Protein AF-A0A8H6XBW1-F1 (afdb_monomer_lite)

pLDDT: mean 84.67, std 16.92, range [43.34, 98.56]

Organism: NCBI:txid2733690

Foldseek 3Di:
DPPPPVVVVVVVVVVVVVVVVVVVVVVVVVPDPPPPPPPPPPPDPDDPPDDDDDDDDPDDPDPPDPPVPPDPPPPPPPDPPPPCLQALVSQLVQCCQLCVVSVVPPVDDPPLLVVVVCCCVVPVPCVLVCLVVQQLVSLVVNCSNCSRHPFDDLSRQCSSLVQLARQQERAHGDQATERDLSSLDRPPPPDPVVDDPPPPPPDPRDHHAGYADANYEDDQVSLQSHALNHQGAADHQYDDYQQQCNCVRHLNHQEYAHEHHPQQADPVSVCVRLVNHQLVSNQNHQEYHHHNGDDDPCSQVRNCPPPPHGRHYHD

Sequence (315 aa):
MAYDRTRASHIHAKIHTLRGEYFRHIQNQNSLPRNFKPITHNAPTLPADLLTDSAYSKEKPRPPRDTREALFVPKRVEKPQHDLTTNSTWRAEALSLAIPTAAEHYTVPPLTLLCLQTLITTFDADFAEIVPFIPPHLRQALLRWAAVHRPLTNHQLRVLCSNGHAAGELIVVGPNAIVREEYFRDSDAEESQSAEWESDDWLPPPPMHTLVLMSAHLALSAISTLPATLTNLALVNINPVSLHRLPMTCPLVECLDLSYNAWLVGEKEAQERLGKPQWSRWHQLRTLGLRGCYIPADLILEVNKGRWDDVRVVK

Secondary structure (DSSP, 8-state):
--SSHHHHHHHHHHHHHHHHHHHHHHHHHH-----------------S-S---------PPPPPP-GGGS-------------GGG-HHHHHHHHTTT-GGGSS--SS--HHHHHHHHHHHH-TTTHHHHGGGS-HHHHHHHHHHHHHHSPPPHHHHHHHTTTSSBTTEEEEESTT-B--GGGGS-TTSSS-TT--TT-TT-PPPPPP-EEEEESPBPPTTGGGSS-TT-SEEEEES-S---GGGHHHH-TT-SEEE-TT-GGGSSHHHHHHHHSSS-GGG-TT--EEE-TTS---TTHHHHHHTT-SSPPEEE-

Structure (mmCIF, N/CA/C/O backbone):
data_AF-A0A8H6XBW1-F1
#
_entry.id   AF-A0A8H6XBW1-F1
#
loop_
_atom_site.group_PDB
_atom_site.id
_atom_site.type_symbol
_atom_site.label_atom_id
_atom_site.label_alt_id
_atom_site.label_comp_id
_atom_site.label_asym_id
_atom_site.label_entity_id
_atom_site.label_seq_id
_atom_site.pdbx_PDB_ins_code
_atom_site.Cartn_x
_atom_site.Cartn_y
_atom_site.Cartn_z
_atom_site.occupancy
_atom_site.B_iso_or_equiv
_atom_site.auth_seq_id
_atom_site.auth_comp_id
_atom_site.auth_asym_id
_atom_site.auth_atom_id
_atom_site.pdbx_PDB_model_num
ATOM 1 N N . MET A 1 1 ? 28.812 63.017 -27.369 1.00 52.19 1 MET A N 1
ATOM 2 C CA . MET A 1 1 ? 28.423 61.592 -27.252 1.00 52.19 1 MET A CA 1
ATOM 3 C C . MET A 1 1 ? 28.415 61.176 -25.778 1.00 52.19 1 MET A C 1
ATOM 5 O O . MET A 1 1 ? 29.407 60.656 -25.296 1.00 52.19 1 MET A O 1
ATOM 9 N N . ALA A 1 2 ? 27.340 61.463 -25.033 1.00 55.25 2 ALA A N 1
ATOM 10 C CA . ALA A 1 2 ? 27.252 61.184 -23.585 1.00 55.25 2 ALA A CA 1
ATOM 11 C C . ALA A 1 2 ? 25.916 60.530 -23.164 1.00 55.25 2 ALA A C 1
ATOM 13 O O . ALA A 1 2 ? 25.583 60.510 -21.985 1.00 55.25 2 ALA A O 1
ATOM 14 N N . TYR A 1 3 ? 25.149 59.993 -24.120 1.00 53.19 3 TYR A N 1
ATOM 15 C CA . TYR A 1 3 ? 23.761 59.564 -23.901 1.00 53.19 3 TYR A CA 1
ATOM 16 C C . TYR A 1 3 ? 23.555 58.057 -23.662 1.00 53.19 3 TYR A C 1
ATOM 18 O O . TYR A 1 3 ? 22.418 57.641 -23.472 1.00 53.19 3 TYR A O 1
ATOM 26 N N . ASP A 1 4 ? 24.614 57.238 -23.623 1.00 57.75 4 ASP A N 1
ATOM 27 C CA . ASP A 1 4 ? 24.451 55.770 -23.664 1.00 57.75 4 ASP A CA 1
ATOM 28 C C . ASP A 1 4 ? 24.784 55.023 -22.356 1.00 57.75 4 ASP A C 1
ATOM 30 O O . ASP A 1 4 ? 24.453 53.851 -22.186 1.00 57.75 4 ASP A O 1
ATOM 34 N N . ARG A 1 5 ? 25.392 55.689 -21.363 1.00 61.78 5 ARG A N 1
ATOM 35 C CA . ARG A 1 5 ? 25.750 55.028 -20.087 1.00 61.78 5 ARG A CA 1
ATOM 36 C C . ARG A 1 5 ? 24.561 54.814 -19.148 1.00 61.78 5 ARG A C 1
ATOM 38 O O . ARG A 1 5 ? 24.539 53.832 -18.411 1.00 61.78 5 ARG A O 1
ATOM 45 N N . THR A 1 6 ? 23.569 55.700 -19.178 1.00 73.12 6 THR A N 1
ATOM 46 C CA . THR A 1 6 ? 22.382 55.619 -18.306 1.00 73.12 6 THR A CA 1
ATOM 47 C C . THR A 1 6 ? 21.430 54.501 -18.722 1.00 73.12 6 THR A C 1
ATOM 49 O O . THR A 1 6 ? 20.751 53.913 -17.883 1.00 73.12 6 THR A O 1
ATOM 52 N N . ARG A 1 7 ? 21.408 54.155 -20.012 1.00 75.06 7 ARG A N 1
ATOM 53 C CA . ARG A 1 7 ? 20.567 53.075 -20.532 1.00 75.06 7 ARG A CA 1
ATOM 54 C C . ARG A 1 7 ? 21.146 51.702 -20.193 1.00 75.06 7 ARG A C 1
ATOM 56 O O . ARG A 1 7 ? 20.405 50.815 -19.774 1.00 75.06 7 ARG A O 1
ATOM 63 N N . ALA A 1 8 ? 22.469 51.560 -20.276 1.00 76.44 8 ALA A N 1
ATOM 64 C CA . ALA A 1 8 ? 23.166 50.335 -19.899 1.00 76.44 8 ALA A CA 1
ATOM 65 C C . ALA A 1 8 ? 23.009 50.004 -18.402 1.00 76.44 8 ALA A C 1
ATOM 67 O O . ALA A 1 8 ? 22.716 48.857 -18.060 1.00 76.44 8 ALA A O 1
ATOM 68 N N . SER A 1 9 ? 23.122 50.995 -17.506 1.00 79.56 9 SER A N 1
ATOM 69 C CA . SER A 1 9 ? 22.949 50.766 -16.062 1.00 79.56 9 SER A CA 1
ATOM 70 C C . SER A 1 9 ? 21.514 50.374 -15.694 1.00 79.56 9 SER A C 1
ATOM 72 O O . SER A 1 9 ? 21.315 49.497 -14.852 1.00 79.56 9 SER A O 1
ATOM 74 N N . HIS A 1 10 ? 20.514 50.950 -16.367 1.00 85.19 10 HIS A N 1
ATOM 75 C CA . HIS A 1 10 ? 19.109 50.606 -16.152 1.00 85.19 10 HIS A CA 1
ATOM 76 C C . HIS A 1 10 ? 18.784 49.169 -16.590 1.00 85.19 10 HIS A C 1
ATOM 78 O O . HIS A 1 10 ? 18.082 48.447 -15.881 1.00 85.19 10 HIS A O 1
ATOM 84 N N . ILE A 1 11 ? 19.340 48.719 -17.720 1.00 87.44 11 ILE A N 1
ATOM 85 C CA . ILE A 1 11 ? 19.187 47.333 -18.189 1.00 87.44 11 ILE A CA 1
ATOM 86 C C . ILE A 1 11 ? 19.851 46.361 -17.207 1.00 87.44 11 ILE A C 1
ATOM 88 O O . ILE A 1 11 ? 19.244 45.357 -16.837 1.00 87.44 11 ILE A O 1
ATOM 92 N N . HIS A 1 12 ? 21.053 46.681 -16.722 1.00 83.75 12 HIS A N 1
ATOM 93 C CA . HIS A 1 12 ? 21.759 45.841 -15.751 1.00 83.75 12 HIS A CA 1
ATOM 94 C C . HIS A 1 12 ? 20.997 45.712 -14.427 1.00 83.75 12 HIS A C 1
ATOM 96 O O . HIS A 1 12 ? 20.879 44.611 -13.886 1.00 83.75 12 HIS A O 1
ATOM 102 N N . ALA A 1 13 ? 20.424 46.815 -13.937 1.00 86.81 13 ALA A N 1
ATOM 103 C CA . ALA A 1 13 ? 19.570 46.807 -12.755 1.00 86.81 13 ALA A CA 1
ATOM 104 C C . ALA A 1 13 ? 18.330 45.926 -12.970 1.00 86.81 13 ALA A C 1
ATOM 106 O O . ALA A 1 13 ? 18.019 45.087 -12.129 1.00 86.81 13 ALA A O 1
ATOM 107 N N . LYS A 1 14 ? 17.674 46.042 -14.132 1.00 89.25 14 LYS A N 1
ATOM 108 C CA . LYS A 1 14 ? 16.483 45.250 -14.462 1.00 89.25 14 LYS A CA 1
ATOM 109 C C . LYS A 1 14 ? 16.784 43.751 -14.560 1.00 89.25 14 LYS A C 1
ATOM 111 O O . LYS A 1 14 ? 16.013 42.946 -14.049 1.00 89.25 14 LYS A O 1
ATOM 116 N N . ILE A 1 15 ? 17.927 43.372 -15.138 1.00 91.50 15 ILE A N 1
ATOM 117 C CA . ILE A 1 15 ? 18.379 41.972 -15.184 1.00 91.50 15 ILE A CA 1
ATOM 118 C C . ILE A 1 15 ? 18.673 41.448 -13.773 1.00 91.50 15 ILE A C 1
ATOM 120 O O . ILE A 1 15 ? 18.306 40.319 -13.455 1.00 91.50 15 ILE A O 1
ATOM 124 N N . HIS A 1 16 ? 19.296 42.253 -12.909 1.00 85.06 16 HIS A N 1
ATOM 125 C CA . HIS A 1 16 ? 19.539 41.864 -11.518 1.00 85.06 16 HIS A CA 1
ATOM 126 C C . HIS A 1 16 ? 18.240 41.643 -10.737 1.00 85.06 16 HIS A C 1
ATOM 128 O O . HIS A 1 16 ? 18.136 40.653 -10.012 1.00 85.06 16 HIS A O 1
ATOM 134 N N . THR A 1 17 ? 17.244 42.514 -10.918 1.00 92.06 17 THR A N 1
ATOM 135 C CA . THR A 1 17 ? 15.930 42.361 -10.281 1.00 92.06 17 THR A CA 1
ATOM 136 C C . THR A 1 17 ? 15.230 41.095 -10.765 1.00 92.06 17 THR A C 1
ATOM 138 O O . THR A 1 17 ? 14.823 40.282 -9.940 1.00 92.06 17 THR A O 1
ATOM 141 N N . LEU A 1 18 ? 15.190 40.864 -12.082 1.00 90.00 18 LEU A N 1
ATOM 142 C CA . LEU A 1 18 ? 14.553 39.677 -12.664 1.00 90.00 18 LEU A CA 1
ATOM 143 C C . LEU A 1 18 ? 15.238 38.374 -12.233 1.00 90.00 18 LEU A C 1
ATOM 145 O O . LEU A 1 18 ? 14.563 37.402 -11.905 1.00 90.00 18 LEU A O 1
ATOM 149 N N . ARG A 1 19 ? 16.575 38.353 -12.152 1.00 90.62 19 ARG A N 1
ATOM 150 C CA . ARG A 1 19 ? 17.317 37.200 -11.612 1.00 90.62 19 ARG A CA 1
ATOM 151 C C . ARG A 1 19 ? 16.993 36.954 -10.138 1.00 90.62 19 ARG A C 1
ATOM 153 O O . ARG A 1 19 ? 16.846 35.806 -9.730 1.00 90.62 19 ARG A O 1
ATOM 160 N N . GLY A 1 20 ? 16.867 38.019 -9.346 1.00 92.06 20 GLY A N 1
ATOM 161 C CA . GLY A 1 20 ? 16.505 37.928 -7.932 1.00 92.06 20 GLY A CA 1
ATOM 162 C C . GLY A 1 20 ? 15.069 37.452 -7.700 1.00 92.06 20 GLY A C 1
ATOM 163 O O . GLY A 1 20 ? 14.820 36.724 -6.741 1.00 92.06 20 GLY A O 1
ATOM 164 N N . GLU A 1 21 ? 14.129 37.839 -8.561 1.00 91.38 21 GLU A N 1
ATOM 165 C CA . GLU A 1 21 ? 12.739 37.371 -8.517 1.00 91.38 21 GLU A CA 1
ATOM 166 C C . GLU A 1 21 ? 12.620 35.914 -8.961 1.00 91.38 21 GLU A C 1
ATOM 168 O O . GLU A 1 21 ? 12.012 35.116 -8.250 1.00 91.38 21 GLU A O 1
ATOM 173 N N . TYR A 1 22 ? 13.284 35.534 -10.057 1.00 89.81 22 TYR A N 1
ATOM 174 C CA . TYR A 1 22 ? 13.332 34.149 -10.529 1.00 89.81 22 TYR A CA 1
ATOM 175 C C . TYR A 1 22 ? 13.916 33.202 -9.471 1.00 89.81 22 TYR A C 1
ATOM 177 O O . TYR A 1 22 ? 13.356 32.144 -9.192 1.00 89.81 22 TYR A O 1
ATOM 185 N N . PHE A 1 23 ? 14.993 33.615 -8.794 1.00 87.06 23 PHE A N 1
ATOM 186 C CA . PHE A 1 23 ? 15.578 32.838 -7.702 1.00 87.06 23 PHE A CA 1
ATOM 187 C C . PHE A 1 23 ? 14.608 32.650 -6.522 1.00 87.06 23 PHE A C 1
ATOM 189 O O . PHE A 1 23 ? 14.502 31.551 -5.977 1.00 87.06 23 PHE A O 1
ATOM 196 N N . ARG A 1 24 ? 13.856 33.695 -6.143 1.00 84.88 24 ARG A N 1
ATOM 197 C CA . ARG A 1 24 ? 12.823 33.595 -5.095 1.00 84.88 24 ARG A CA 1
ATOM 198 C C . ARG A 1 24 ? 11.655 32.709 -5.523 1.00 84.88 24 ARG A C 1
ATOM 200 O O . ARG A 1 24 ? 11.136 31.965 -4.697 1.00 84.88 24 ARG A O 1
ATOM 207 N N . HIS A 1 25 ? 11.269 32.761 -6.796 1.00 84.94 25 HIS A N 1
ATOM 208 C CA . HIS A 1 25 ? 10.216 31.917 -7.353 1.00 84.94 25 HIS A CA 1
ATOM 209 C C . HIS A 1 25 ? 10.594 30.434 -7.289 1.00 84.94 25 HIS A C 1
ATOM 211 O O . HIS A 1 25 ? 9.830 29.643 -6.743 1.00 84.94 25 HIS A O 1
ATOM 217 N N . ILE A 1 26 ? 11.811 30.077 -7.720 1.00 79.44 26 ILE A N 1
ATOM 218 C CA . ILE A 1 26 ? 12.342 28.709 -7.601 1.00 79.44 26 ILE A CA 1
ATOM 219 C C . ILE A 1 26 ? 12.387 28.260 -6.136 1.00 79.44 26 ILE A C 1
ATOM 221 O O . ILE A 1 26 ? 12.012 27.131 -5.823 1.00 79.44 26 ILE A O 1
ATOM 225 N N . GLN A 1 27 ? 12.821 29.127 -5.213 1.00 78.50 27 GLN A N 1
ATOM 226 C CA . GLN A 1 27 ? 12.839 28.781 -3.788 1.00 78.50 27 GLN A CA 1
ATOM 227 C C . GLN A 1 27 ? 11.435 28.530 -3.218 1.00 78.50 27 GLN A C 1
ATOM 229 O O . GLN A 1 27 ? 11.273 27.615 -2.412 1.00 78.50 27 GLN A O 1
ATOM 234 N N . ASN A 1 28 ? 10.430 29.303 -3.639 1.00 76.88 28 ASN A N 1
ATOM 235 C CA . ASN A 1 28 ? 9.045 29.126 -3.200 1.00 76.88 28 ASN A CA 1
ATOM 236 C C . ASN A 1 28 ? 8.397 27.880 -3.820 1.00 76.88 28 ASN A C 1
ATOM 238 O O . ASN A 1 28 ? 7.728 27.130 -3.112 1.00 76.88 28 ASN A O 1
ATOM 242 N N . GLN A 1 29 ? 8.633 27.621 -5.110 1.00 77.81 29 GLN A N 1
ATOM 243 C CA . GLN A 1 29 ? 8.143 26.415 -5.783 1.00 77.81 29 GLN A CA 1
ATOM 244 C C . GLN A 1 29 ? 8.748 25.146 -5.184 1.00 77.81 29 GLN A C 1
ATOM 246 O O . GLN A 1 29 ? 8.038 24.167 -4.979 1.00 77.81 29 GLN A O 1
ATOM 251 N N . ASN A 1 30 ? 10.033 25.174 -4.826 1.00 75.94 30 ASN A N 1
ATOM 252 C CA . ASN A 1 30 ? 10.698 23.973 -4.340 1.00 75.94 30 ASN A CA 1
ATOM 253 C C . ASN A 1 30 ? 10.317 23.573 -2.914 1.00 75.94 30 ASN A C 1
ATOM 255 O O . ASN A 1 30 ? 10.617 22.438 -2.573 1.00 75.94 30 ASN A O 1
ATOM 259 N N . SER A 1 31 ? 9.682 24.436 -2.100 1.00 55.41 31 SER A N 1
ATOM 260 C CA . SER A 1 31 ? 9.101 24.127 -0.770 1.00 55.41 31 SER A CA 1
ATOM 261 C C . SER A 1 31 ? 9.867 23.089 0.076 1.00 55.41 31 SER A C 1
ATOM 263 O O . SER A 1 31 ? 9.279 22.339 0.855 1.00 55.41 31 SER A O 1
ATOM 265 N N . LEU A 1 32 ? 11.196 23.031 -0.052 1.00 54.16 32 LEU A N 1
ATOM 266 C CA . LEU A 1 32 ? 12.015 22.105 0.708 1.00 54.16 32 LEU A CA 1
ATOM 267 C C . LEU A 1 32 ? 12.073 22.666 2.129 1.00 54.16 32 LEU A C 1
ATOM 269 O O . LEU A 1 32 ? 12.412 23.845 2.302 1.00 54.16 32 LEU A O 1
ATOM 273 N N . PRO A 1 33 ? 11.749 21.871 3.163 1.00 55.03 33 PRO A N 1
ATOM 274 C CA . PRO A 1 33 ? 11.898 22.318 4.536 1.00 55.03 33 PRO A CA 1
ATOM 275 C C . PRO A 1 33 ? 13.347 22.767 4.730 1.00 55.03 33 PRO A C 1
ATOM 277 O O . PRO A 1 33 ? 14.280 22.030 4.408 1.00 55.03 33 PRO A O 1
ATOM 280 N N . ARG A 1 34 ? 13.529 24.011 5.194 1.00 55.09 34 ARG A N 1
ATOM 281 C CA . ARG A 1 34 ? 14.835 24.650 5.408 1.00 55.09 34 ARG A CA 1
ATOM 282 C C . ARG A 1 34 ? 15.686 23.831 6.385 1.00 55.09 34 ARG A C 1
ATOM 284 O O . ARG A 1 34 ? 15.787 24.173 7.555 1.00 55.09 34 ARG A O 1
ATOM 291 N N . ASN A 1 35 ? 16.385 22.819 5.889 1.00 47.19 35 ASN A N 1
ATOM 292 C CA . ASN A 1 35 ? 17.567 22.253 6.530 1.00 47.19 35 ASN A CA 1
ATOM 293 C C . ASN A 1 35 ? 18.805 23.028 6.062 1.00 47.19 35 ASN A C 1
ATOM 295 O O . ASN A 1 35 ? 19.797 22.458 5.614 1.00 47.19 35 ASN A O 1
ATOM 299 N N . PHE A 1 36 ? 18.758 24.357 6.178 1.00 50.62 36 PHE A N 1
ATOM 300 C CA . PHE A 1 36 ? 19.989 25.127 6.235 1.00 50.62 36 PHE A CA 1
ATOM 301 C C . PHE A 1 36 ? 20.583 24.867 7.614 1.00 50.62 36 PHE A C 1
ATOM 303 O O . PHE A 1 36 ? 20.130 25.429 8.608 1.00 50.62 36 PHE A O 1
ATOM 310 N N . LYS A 1 37 ? 21.610 24.014 7.682 1.00 46.25 37 LYS A N 1
ATOM 311 C CA . LYS A 1 37 ? 22.592 24.158 8.756 1.00 46.25 37 LYS A CA 1
ATOM 312 C C . LYS A 1 37 ? 23.120 25.587 8.619 1.00 46.25 37 LYS A C 1
ATOM 314 O O . LYS A 1 37 ? 23.650 25.900 7.550 1.00 46.25 37 LYS A O 1
ATOM 319 N N . PRO A 1 38 ? 22.937 26.473 9.609 1.00 43.34 38 PRO A N 1
ATOM 320 C CA . PRO A 1 38 ? 23.550 27.782 9.536 1.00 43.34 38 PRO A CA 1
ATOM 321 C C . PRO A 1 38 ? 25.057 27.540 9.464 1.00 43.34 38 PRO A C 1
ATOM 323 O O . PRO A 1 38 ? 25.656 27.034 10.411 1.00 43.34 38 PRO A O 1
ATOM 326 N N . ILE A 1 39 ? 25.669 27.843 8.320 1.00 50.69 39 ILE A N 1
ATOM 327 C CA . ILE A 1 39 ? 27.114 28.021 8.260 1.00 50.69 39 ILE A CA 1
ATOM 328 C C . ILE A 1 39 ? 27.359 29.310 9.039 1.00 50.69 39 ILE A C 1
ATOM 330 O O . ILE A 1 39 ? 27.286 30.414 8.506 1.00 50.69 39 ILE A O 1
ATOM 334 N N . THR A 1 40 ? 27.552 29.169 10.346 1.00 46.53 40 THR A N 1
ATOM 335 C CA . THR A 1 40 ? 27.966 30.250 11.228 1.00 46.53 40 THR A CA 1
ATOM 336 C C . THR A 1 40 ? 29.431 30.561 10.941 1.00 46.53 40 THR A C 1
ATOM 338 O O . THR A 1 40 ? 30.314 30.185 11.705 1.00 46.53 40 THR A O 1
ATOM 341 N N . HIS A 1 41 ? 29.705 31.286 9.858 1.00 47.91 41 HIS A N 1
ATOM 342 C CA . HIS A 1 41 ? 30.879 32.156 9.804 1.00 47.91 41 HIS A CA 1
ATOM 343 C C . HIS A 1 41 ? 30.555 33.455 10.555 1.00 47.91 41 HIS A C 1
ATOM 345 O O . HIS A 1 41 ? 30.575 34.546 9.999 1.00 47.91 41 HIS A O 1
ATOM 351 N N . ASN A 1 42 ? 30.239 33.321 11.846 1.00 45.84 42 ASN A N 1
ATOM 352 C CA . ASN A 1 42 ? 30.195 34.435 12.785 1.00 45.84 42 ASN A CA 1
ATOM 353 C C . ASN A 1 42 ? 31.604 34.596 13.362 1.00 45.84 42 ASN A C 1
ATOM 355 O O . ASN A 1 42 ? 31.867 34.216 14.500 1.00 45.84 42 ASN A O 1
ATOM 359 N N . ALA A 1 43 ? 32.526 35.114 12.551 1.00 50.25 43 ALA A N 1
ATOM 360 C CA . ALA A 1 43 ? 33.712 35.757 13.094 1.00 50.25 43 ALA A CA 1
ATOM 361 C C . ALA A 1 43 ? 33.275 37.149 13.592 1.00 50.25 43 ALA A C 1
ATOM 363 O O . ALA A 1 43 ? 32.758 37.934 12.792 1.00 50.25 43 ALA A O 1
ATOM 364 N N . PRO A 1 44 ? 33.409 37.464 14.891 1.00 53.00 44 PRO A N 1
ATOM 365 C CA . PRO A 1 44 ? 33.043 38.774 15.406 1.00 53.00 44 PRO A CA 1
ATOM 366 C C . PRO A 1 44 ? 34.023 39.830 14.880 1.00 53.00 44 PRO A C 1
ATOM 368 O O . PRO A 1 44 ? 35.219 39.783 15.153 1.00 53.00 44 PRO A O 1
ATOM 371 N N . THR A 1 45 ? 33.508 40.803 14.131 1.00 55.62 45 THR A N 1
ATOM 372 C CA . THR A 1 45 ? 34.208 42.041 13.760 1.00 55.62 45 THR A CA 1
ATOM 373 C C . THR A 1 45 ? 34.124 43.019 14.934 1.00 55.62 45 THR A C 1
ATOM 375 O O . THR A 1 45 ? 33.385 43.998 14.905 1.00 55.62 45 THR A O 1
ATOM 378 N N . LEU A 1 46 ? 34.846 42.717 16.013 1.00 57.50 46 LEU A N 1
ATOM 379 C CA . LEU A 1 46 ? 35.022 43.620 17.151 1.00 57.50 46 LEU A CA 1
ATOM 380 C C . LEU A 1 46 ? 36.499 44.053 17.210 1.00 57.50 46 LEU A C 1
ATOM 382 O O . LEU A 1 46 ? 37.367 43.179 17.244 1.00 57.50 46 LEU A O 1
ATOM 386 N N . PRO A 1 47 ? 36.808 45.366 17.178 1.00 55.84 47 PRO A N 1
ATOM 387 C CA . PRO A 1 47 ? 38.175 45.868 17.317 1.00 55.84 47 PRO A CA 1
ATOM 388 C C . PRO A 1 47 ? 38.775 45.465 18.669 1.00 55.84 47 PRO A C 1
ATOM 390 O O . PRO A 1 47 ? 38.109 45.564 19.698 1.00 55.84 47 PRO A O 1
ATOM 393 N N . ALA A 1 48 ? 40.033 45.026 18.662 1.00 55.00 48 ALA A N 1
ATOM 394 C CA . ALA A 1 48 ? 40.695 44.369 19.790 1.00 55.00 48 ALA A CA 1
ATOM 395 C C . ALA A 1 48 ? 41.097 45.283 20.973 1.00 55.00 48 ALA A C 1
ATOM 397 O O . ALA A 1 48 ? 41.623 44.771 21.954 1.00 55.00 48 ALA A O 1
ATOM 398 N N . ASP A 1 49 ? 40.811 46.590 20.944 1.00 53.94 49 ASP A N 1
ATOM 399 C CA . ASP A 1 49 ? 41.464 47.561 21.846 1.00 53.94 49 ASP A CA 1
ATOM 400 C C . ASP A 1 49 ? 40.537 48.279 22.850 1.00 53.94 49 ASP A C 1
ATOM 402 O O . ASP A 1 49 ? 40.827 49.396 23.266 1.00 53.94 49 ASP A O 1
ATOM 406 N N . LEU A 1 50 ? 39.418 47.679 23.276 1.00 52.28 50 LEU A N 1
ATOM 407 C CA . LEU A 1 50 ? 38.456 48.372 24.161 1.00 52.28 50 LEU A CA 1
ATOM 408 C C . LEU A 1 50 ? 38.266 47.814 25.577 1.00 52.28 50 LEU A C 1
ATOM 410 O O . LEU A 1 50 ? 37.364 48.271 26.272 1.00 52.28 50 LEU A O 1
ATOM 414 N N . LEU A 1 51 ? 39.094 46.882 26.055 1.00 51.12 51 LEU A N 1
ATOM 415 C CA . LEU A 1 51 ? 38.958 46.364 27.426 1.00 51.12 51 LEU A CA 1
ATOM 416 C C . LEU A 1 51 ? 40.301 46.282 28.161 1.00 51.12 51 LEU A C 1
ATOM 418 O O . LEU A 1 51 ? 40.748 45.215 28.574 1.00 51.12 51 LEU A O 1
ATOM 422 N N . THR A 1 52 ? 40.922 47.443 28.354 1.00 51.81 52 THR A N 1
ATOM 423 C CA . THR A 1 52 ? 41.836 47.692 29.476 1.00 51.81 52 THR A CA 1
ATOM 424 C C . THR A 1 52 ? 41.059 48.210 30.685 1.00 51.81 52 THR A C 1
ATOM 426 O O . THR A 1 52 ? 40.261 49.134 30.564 1.00 51.81 52 THR A O 1
ATOM 429 N N . ASP A 1 53 ? 41.373 47.617 31.837 1.00 50.03 53 ASP A N 1
ATOM 430 C CA . ASP A 1 53 ? 41.117 48.068 33.208 1.00 50.03 53 ASP A CA 1
ATOM 431 C C . ASP A 1 53 ? 39.669 48.227 33.689 1.00 50.03 53 ASP A C 1
ATOM 433 O O . ASP A 1 53 ? 39.013 49.251 33.524 1.00 50.03 53 ASP A O 1
ATOM 437 N N . SER A 1 54 ? 39.220 47.263 34.497 1.00 51.41 54 SER A N 1
ATOM 438 C CA . SER A 1 54 ? 39.149 47.438 35.961 1.00 51.41 54 SER A CA 1
ATOM 439 C C . SER A 1 54 ? 38.284 46.352 36.616 1.00 51.41 54 SER A C 1
ATOM 441 O O . SER A 1 54 ? 37.403 45.766 36.000 1.00 51.41 54 SER A O 1
ATOM 443 N N . ALA A 1 55 ? 38.549 46.121 37.903 1.00 47.53 55 ALA A N 1
ATOM 444 C CA . ALA A 1 55 ? 37.816 45.256 38.831 1.00 47.53 55 ALA A CA 1
ATOM 445 C C . ALA A 1 55 ? 38.121 43.748 38.761 1.00 47.53 55 ALA A C 1
ATOM 447 O O . ALA A 1 55 ? 37.374 42.911 38.261 1.00 47.53 55 ALA A O 1
ATOM 448 N N . TYR A 1 56 ? 39.227 43.416 39.426 1.00 53.84 56 TYR A N 1
ATOM 449 C CA . TYR A 1 56 ? 39.400 42.193 40.202 1.00 53.84 56 TYR A CA 1
ATOM 450 C C . TYR A 1 56 ? 38.083 41.680 40.822 1.00 53.84 56 TYR A C 1
ATOM 452 O O . TYR A 1 56 ? 37.563 42.277 41.761 1.00 53.84 56 TYR A O 1
ATOM 460 N N . SER A 1 57 ? 37.646 40.489 40.410 1.00 50.50 57 SER A N 1
ATOM 461 C CA . SER A 1 57 ? 37.002 39.542 41.321 1.00 50.50 57 SER A CA 1
ATOM 462 C C . SER A 1 57 ? 37.728 38.204 41.215 1.00 50.50 57 SER A C 1
ATOM 464 O O . SER A 1 57 ? 37.734 37.553 40.172 1.00 50.50 57 SER A O 1
ATOM 466 N N . LYS A 1 58 ? 38.415 37.822 42.297 1.00 55.44 58 LYS A N 1
ATOM 467 C CA . LYS A 1 58 ? 39.150 36.556 42.451 1.00 55.44 58 LYS A CA 1
ATOM 468 C C . LYS A 1 58 ? 38.201 35.388 42.750 1.00 55.44 58 LYS A C 1
ATOM 470 O O . LYS A 1 58 ? 38.479 34.581 43.632 1.00 55.44 58 LYS A O 1
ATOM 475 N N . GLU A 1 59 ? 37.106 35.253 42.015 1.00 53.72 59 GLU A N 1
ATOM 476 C CA . GLU A 1 59 ? 36.318 34.022 42.042 1.00 53.72 59 GLU A CA 1
ATOM 477 C C . GLU A 1 59 ? 36.595 33.235 40.769 1.00 53.72 59 GLU A C 1
ATOM 479 O O . GLU A 1 59 ? 36.110 33.548 39.685 1.00 53.72 59 GLU A O 1
ATOM 484 N N . LYS A 1 60 ? 37.437 32.203 40.907 1.00 54.62 60 LYS A N 1
ATOM 485 C CA . LYS A 1 60 ? 37.626 31.198 39.861 1.00 54.62 60 LYS A CA 1
ATOM 486 C C . LYS A 1 60 ? 36.247 30.617 39.511 1.00 54.62 60 LYS A C 1
ATOM 488 O O . LYS A 1 60 ? 35.639 30.010 40.399 1.00 54.62 60 LYS A O 1
ATOM 493 N N . PRO A 1 61 ? 35.764 30.731 38.261 1.00 59.69 61 PRO A N 1
ATOM 494 C CA . PRO A 1 61 ? 34.583 29.993 37.844 1.00 59.69 61 PRO A CA 1
ATOM 495 C C . PRO A 1 61 ? 34.868 28.503 38.045 1.00 59.69 61 PRO A C 1
ATOM 497 O O . PRO A 1 61 ? 35.868 27.973 37.554 1.00 59.69 61 PRO A O 1
ATOM 500 N N . ARG A 1 62 ? 34.023 27.833 38.838 1.00 64.88 62 ARG A N 1
ATOM 501 C CA . ARG A 1 62 ? 34.088 26.376 38.981 1.00 64.88 62 ARG A CA 1
ATOM 502 C C . ARG A 1 62 ? 33.895 25.769 37.588 1.00 64.88 62 ARG A C 1
ATOM 504 O O . ARG A 1 62 ? 32.993 26.218 36.877 1.00 64.88 62 ARG A O 1
ATOM 511 N N . PRO A 1 63 ? 34.711 24.778 37.188 1.00 68.69 63 PRO A N 1
ATOM 512 C CA . PRO A 1 63 ? 34.497 24.089 35.926 1.00 68.69 63 PRO A CA 1
ATOM 513 C C . PRO A 1 63 ? 33.061 23.545 35.899 1.00 68.69 63 PRO A C 1
ATOM 515 O O . PRO A 1 63 ? 32.581 23.076 36.941 1.00 68.69 63 PRO A O 1
ATOM 518 N N . PRO A 1 64 ? 32.348 23.640 34.761 1.00 64.56 64 PRO A N 1
ATOM 519 C CA . PRO A 1 64 ? 31.026 23.051 34.634 1.00 64.56 64 PRO A CA 1
ATOM 520 C C . PRO A 1 64 ? 31.124 21.582 35.040 1.00 64.56 64 PRO A C 1
ATOM 522 O O . PRO A 1 64 ? 31.968 20.839 34.543 1.00 64.56 64 PRO A O 1
ATOM 525 N N . ARG A 1 65 ? 30.304 21.201 36.021 1.00 59.56 65 ARG A N 1
ATOM 526 C CA . ARG A 1 65 ? 30.201 19.828 36.505 1.00 59.56 65 ARG A CA 1
ATOM 527 C C . ARG A 1 65 ? 29.846 18.967 35.298 1.00 59.56 65 ARG A C 1
ATOM 529 O O . ARG A 1 65 ? 28.808 19.197 34.684 1.00 59.56 65 ARG A O 1
ATOM 536 N N . ASP A 1 66 ? 30.734 18.046 34.950 1.00 55.34 66 ASP A N 1
ATOM 537 C CA . ASP A 1 66 ? 30.603 17.149 33.808 1.00 55.34 66 ASP A CA 1
ATOM 538 C C . ASP A 1 66 ? 29.393 16.226 34.053 1.00 55.34 66 ASP A C 1
ATOM 540 O O . ASP A 1 66 ? 29.496 15.151 34.632 1.00 55.34 66 ASP A O 1
ATOM 544 N N . THR A 1 67 ? 28.190 16.674 33.685 1.00 57.22 67 THR A N 1
ATOM 545 C CA . THR A 1 67 ? 26.936 15.904 33.767 1.00 57.22 67 THR A CA 1
ATOM 546 C C . THR A 1 67 ? 26.803 14.918 32.602 1.00 57.22 67 THR A C 1
ATOM 548 O O . THR A 1 67 ? 25.701 14.560 32.190 1.00 57.22 67 THR A O 1
ATOM 551 N N . ARG A 1 68 ? 27.935 14.444 32.067 1.00 54.62 68 ARG A N 1
ATOM 552 C CA . ARG A 1 68 ? 27.998 13.395 31.041 1.00 54.62 68 ARG A CA 1
ATOM 553 C C . ARG A 1 68 ? 27.731 11.985 31.574 1.00 54.62 68 ARG A C 1
ATOM 555 O O . ARG A 1 68 ? 27.631 11.060 30.778 1.00 54.62 68 ARG A O 1
ATOM 562 N N . GLU A 1 69 ? 27.498 11.828 32.875 1.00 52.12 69 GLU A N 1
ATOM 563 C CA . GLU A 1 69 ? 26.949 10.601 33.475 1.00 52.12 69 GLU A CA 1
ATOM 564 C C . GLU A 1 69 ? 25.412 10.513 33.377 1.00 52.12 69 GLU A C 1
ATOM 566 O O . GLU A 1 69 ? 24.761 9.785 34.128 1.00 52.12 69 GLU A O 1
ATOM 571 N N . ALA A 1 70 ? 24.795 11.236 32.439 1.00 54.31 70 ALA A N 1
ATOM 572 C CA . ALA A 1 70 ? 23.408 11.005 32.064 1.00 54.31 70 ALA A CA 1
ATOM 573 C C . ALA A 1 70 ? 23.286 9.644 31.357 1.00 54.31 70 ALA A C 1
ATOM 575 O O . ALA A 1 70 ? 23.408 9.543 30.141 1.00 54.31 70 ALA A O 1
ATOM 576 N N . LEU A 1 71 ? 23.058 8.605 32.165 1.00 54.81 71 LEU A N 1
ATOM 577 C CA . LEU A 1 71 ? 22.233 7.438 31.862 1.00 54.81 71 LEU A CA 1
ATOM 578 C C . LEU A 1 71 ? 22.387 6.932 30.420 1.00 54.81 71 LEU A C 1
ATOM 580 O O . LEU A 1 71 ? 21.483 7.071 29.594 1.00 54.81 71 LEU A O 1
ATOM 584 N N . PHE A 1 72 ? 23.512 6.271 30.137 1.00 53.69 72 PHE A N 1
ATOM 585 C CA . PHE A 1 72 ? 23.547 5.263 29.082 1.00 53.69 72 PHE A CA 1
ATOM 586 C C . PHE A 1 72 ? 22.556 4.162 29.470 1.00 53.69 72 PHE A C 1
ATOM 588 O O . PHE A 1 72 ? 22.927 3.154 30.064 1.00 53.69 72 PHE A O 1
ATOM 595 N N . VAL A 1 73 ? 21.273 4.368 29.172 1.00 63.81 73 VAL A N 1
ATOM 596 C CA . VAL A 1 73 ? 20.309 3.277 29.097 1.00 63.81 73 VAL A CA 1
ATOM 597 C C . VAL A 1 73 ? 20.840 2.403 27.966 1.00 63.81 73 VAL A C 1
ATOM 599 O O . VAL A 1 73 ? 20.877 2.879 26.825 1.00 63.81 73 VAL A O 1
ATOM 602 N N . PRO A 1 74 ? 21.330 1.180 28.247 1.00 58.81 74 PRO A N 1
ATOM 603 C CA . PRO A 1 74 ? 21.811 0.299 27.202 1.00 58.81 74 PRO A CA 1
ATOM 604 C C . PRO A 1 74 ? 20.665 0.165 26.216 1.00 58.81 74 PRO A C 1
ATOM 606 O O . PRO A 1 74 ? 19.573 -0.263 26.599 1.00 58.81 74 PRO A O 1
ATOM 609 N N . LYS A 1 75 ? 20.883 0.625 24.980 1.00 62.16 75 LYS A N 1
ATOM 610 C CA . LYS A 1 75 ? 19.899 0.528 23.907 1.00 62.16 75 LYS A CA 1
ATOM 611 C C . LYS A 1 75 ? 19.526 -0.944 23.849 1.00 62.16 75 LYS A C 1
ATOM 613 O O . LYS A 1 75 ? 20.371 -1.767 23.502 1.00 62.16 75 LYS A O 1
ATOM 618 N N . ARG A 1 76 ? 18.327 -1.276 24.338 1.00 60.12 76 ARG A N 1
ATOM 619 C CA . ARG A 1 76 ? 17.861 -2.654 24.450 1.00 60.12 76 ARG A CA 1
ATOM 620 C C . ARG A 1 76 ? 17.968 -3.200 23.037 1.00 60.12 76 ARG A C 1
ATOM 622 O O . ARG A 1 76 ? 17.289 -2.703 22.144 1.00 60.12 76 ARG A O 1
ATOM 629 N N . VAL A 1 77 ? 18.918 -4.106 22.817 1.00 60.72 77 VAL A N 1
ATOM 630 C CA . VAL A 1 77 ? 19.067 -4.783 21.533 1.00 60.72 77 VAL A CA 1
ATOM 631 C C . VAL A 1 77 ? 17.847 -5.680 21.460 1.00 60.72 77 VAL A C 1
ATOM 633 O O . VAL A 1 77 ? 17.833 -6.779 22.015 1.00 60.72 77 VAL A O 1
ATOM 636 N N . GLU A 1 78 ? 16.760 -5.134 20.923 1.00 64.44 78 GLU A N 1
ATOM 637 C CA . GLU A 1 78 ? 15.575 -5.902 20.599 1.00 64.44 78 GLU A CA 1
ATOM 638 C C . GLU A 1 78 ? 16.068 -7.035 19.714 1.00 64.44 78 GLU A C 1
ATOM 640 O O . GLU A 1 78 ? 16.719 -6.804 18.690 1.00 64.44 78 GLU A O 1
ATOM 645 N N . LYS A 1 79 ? 15.883 -8.272 20.192 1.00 51.81 79 LYS A N 1
ATOM 646 C CA . LYS A 1 79 ? 16.206 -9.455 19.399 1.00 51.81 79 LYS A CA 1
ATOM 647 C C . LYS A 1 79 ? 15.538 -9.236 18.046 1.00 51.81 79 LYS A C 1
ATOM 649 O O . LYS A 1 79 ? 14.358 -8.882 18.074 1.00 51.81 79 LYS A O 1
ATOM 654 N N . PRO A 1 80 ? 16.255 -9.398 16.919 1.00 57.97 80 PRO A N 1
ATOM 655 C CA . PRO A 1 80 ? 15.657 -9.236 15.605 1.00 57.97 80 PRO A CA 1
ATOM 656 C C . PRO A 1 80 ? 14.421 -10.126 15.595 1.00 57.97 80 PRO A C 1
ATOM 658 O O . PRO A 1 80 ? 14.540 -11.350 15.686 1.00 57.97 80 PRO A O 1
ATOM 661 N N . GLN A 1 81 ? 13.237 -9.508 15.645 1.00 58.75 81 GLN A N 1
ATOM 662 C CA . GLN A 1 81 ? 11.993 -10.233 15.471 1.00 58.75 81 GLN A CA 1
ATOM 663 C C . GLN A 1 81 ? 12.176 -10.919 14.129 1.00 58.75 81 GLN A C 1
ATOM 665 O O . GLN A 1 81 ? 12.408 -10.235 13.134 1.00 58.75 81 GLN A O 1
ATOM 670 N N . HIS A 1 82 ? 12.231 -12.254 14.144 1.00 56.25 82 HIS A N 1
ATOM 671 C CA . HIS A 1 82 ? 12.380 -13.048 12.933 1.00 56.25 82 HIS A CA 1
ATOM 672 C C . HIS A 1 82 ? 11.467 -12.443 11.874 1.00 56.25 82 HIS A C 1
ATOM 674 O O . HIS A 1 82 ? 10.285 -12.257 12.155 1.00 56.25 82 HIS A O 1
ATOM 680 N N . ASP A 1 83 ? 12.046 -12.076 10.729 1.00 74.12 83 ASP A N 1
ATOM 681 C CA . ASP A 1 83 ? 11.381 -11.353 9.649 1.00 74.12 83 ASP A CA 1
ATOM 682 C C . ASP A 1 83 ? 10.178 -12.179 9.162 1.00 74.12 83 ASP A C 1
ATOM 684 O O . ASP A 1 83 ? 10.274 -12.964 8.218 1.00 74.12 83 ASP A O 1
ATOM 688 N N . LEU A 1 84 ? 9.023 -12.030 9.824 1.00 74.31 84 LEU A N 1
ATOM 689 C CA . LEU A 1 84 ? 7.738 -12.627 9.432 1.00 74.31 84 LEU A CA 1
ATOM 690 C C . LEU A 1 84 ? 7.412 -12.264 7.973 1.00 74.31 84 LEU A C 1
ATOM 692 O O . LEU A 1 84 ? 6.770 -13.021 7.251 1.00 74.31 84 LEU A O 1
ATOM 696 N N . THR A 1 85 ? 7.974 -11.140 7.535 1.00 78.12 85 THR A N 1
ATOM 697 C CA . THR A 1 85 ? 7.976 -10.570 6.192 1.00 78.12 85 THR A CA 1
ATOM 698 C C . THR A 1 85 ? 8.618 -11.472 5.131 1.00 78.12 85 THR A C 1
ATOM 700 O O . THR A 1 85 ? 8.272 -11.364 3.955 1.00 78.12 85 THR A O 1
ATOM 703 N N . THR A 1 86 ? 9.520 -12.388 5.501 1.00 86.06 86 THR A N 1
ATOM 704 C CA . THR A 1 86 ? 10.191 -13.277 4.534 1.00 86.06 86 THR A CA 1
ATOM 705 C C . THR A 1 86 ? 9.285 -14.405 4.052 1.00 86.06 86 THR A C 1
ATOM 707 O O . THR A 1 86 ? 9.384 -14.816 2.891 1.00 86.06 86 THR A O 1
ATOM 710 N N . ASN A 1 87 ? 8.354 -14.864 4.892 1.00 93.56 87 ASN A N 1
ATOM 711 C CA . ASN A 1 87 ? 7.475 -15.976 4.560 1.00 93.56 87 ASN A CA 1
ATOM 712 C C . ASN A 1 87 ? 6.438 -15.561 3.500 1.00 93.56 87 ASN A C 1
ATOM 714 O O . ASN A 1 87 ? 5.638 -14.650 3.712 1.00 93.56 87 ASN A O 1
ATOM 718 N N . SER A 1 88 ? 6.437 -16.245 2.355 1.00 93.50 88 SER A N 1
ATOM 719 C CA . SER A 1 88 ? 5.492 -15.983 1.266 1.00 93.50 88 SER A CA 1
ATOM 720 C C . SER A 1 88 ? 4.046 -16.285 1.651 1.00 93.50 88 SER A C 1
ATOM 722 O O . SER A 1 88 ? 3.148 -15.582 1.195 1.00 93.50 88 SER A O 1
ATOM 724 N N . THR A 1 89 ? 3.798 -17.277 2.515 1.00 93.69 89 THR A N 1
ATOM 725 C CA . THR A 1 89 ? 2.432 -17.598 2.961 1.00 93.69 89 THR A CA 1
ATOM 726 C C . THR A 1 89 ? 1.867 -16.469 3.810 1.00 93.69 89 THR A C 1
ATOM 728 O O . THR A 1 89 ? 0.737 -16.045 3.593 1.00 93.69 89 THR A O 1
ATOM 731 N N . TRP A 1 90 ? 2.686 -15.921 4.714 1.00 94.38 90 TRP A N 1
ATOM 732 C CA . TRP A 1 90 ? 2.311 -14.757 5.509 1.00 94.38 90 TRP A CA 1
ATOM 733 C C . TRP A 1 90 ? 2.064 -13.539 4.619 1.00 94.38 90 TRP A C 1
ATOM 735 O O . TRP A 1 90 ? 1.063 -12.857 4.792 1.00 94.38 90 TRP A O 1
ATOM 745 N N . ARG A 1 91 ? 2.924 -13.287 3.621 1.00 95.00 91 ARG A N 1
ATOM 746 C CA . ARG A 1 91 ? 2.725 -12.177 2.675 1.00 95.00 91 ARG A CA 1
ATOM 747 C C . ARG A 1 91 ? 1.443 -12.323 1.860 1.00 95.00 91 ARG A C 1
ATOM 749 O O . ARG A 1 91 ? 0.738 -11.339 1.681 1.00 95.00 91 ARG A O 1
ATOM 756 N N . ALA A 1 92 ? 1.115 -13.524 1.392 1.00 94.94 92 ALA A N 1
ATOM 757 C CA . ALA A 1 92 ? -0.141 -13.769 0.686 1.00 94.94 92 ALA A CA 1
ATOM 758 C C . ALA A 1 92 ? -1.358 -13.507 1.578 1.00 94.94 92 ALA A C 1
ATOM 760 O O . ALA A 1 92 ? -2.280 -12.797 1.179 1.00 94.94 92 ALA A O 1
ATOM 761 N N . GLU A 1 93 ? -1.333 -14.022 2.810 1.00 95.00 93 GLU A N 1
ATOM 762 C CA . GLU A 1 93 ? -2.383 -13.770 3.793 1.00 95.00 93 GLU A CA 1
ATOM 763 C C . GLU A 1 93 ? -2.501 -12.268 4.069 1.00 95.00 93 GLU A C 1
ATOM 765 O O . GLU A 1 93 ? -3.581 -11.696 3.925 1.00 95.00 93 GLU A O 1
ATOM 770 N N . ALA A 1 94 ? -1.390 -11.596 4.356 1.00 95.44 94 ALA A N 1
ATOM 771 C CA . ALA A 1 94 ? -1.337 -10.167 4.620 1.00 95.44 94 ALA A CA 1
ATOM 772 C C . ALA A 1 94 ? -1.858 -9.319 3.449 1.00 95.44 94 ALA A C 1
ATOM 774 O O . ALA A 1 94 ? -2.551 -8.333 3.675 1.0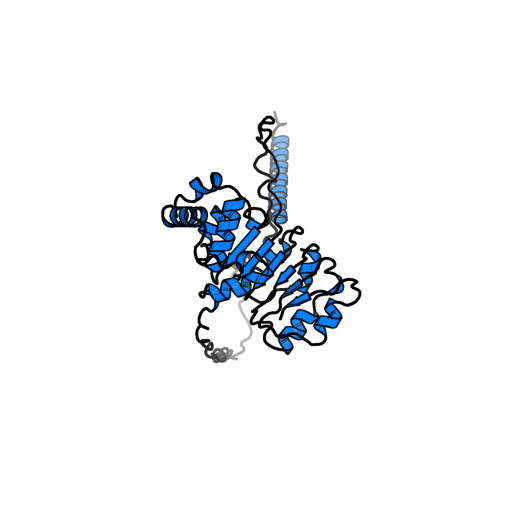0 95.44 94 ALA A O 1
ATOM 775 N N . LEU A 1 95 ? -1.618 -9.728 2.203 1.00 95.94 95 LEU A N 1
ATOM 776 C CA . LEU A 1 95 ? -2.054 -9.001 1.007 1.00 95.94 95 LEU A CA 1
ATOM 777 C C . LEU A 1 95 ? -3.469 -9.362 0.526 1.00 95.94 95 LEU A C 1
ATOM 779 O O . LEU A 1 95 ? -4.033 -8.620 -0.276 1.00 95.94 95 LEU A O 1
ATOM 783 N N . SER A 1 96 ? -4.063 -10.451 1.024 1.00 96.00 96 SER A N 1
ATOM 784 C CA . SER A 1 96 ? -5.351 -10.984 0.539 1.00 96.00 96 SER A CA 1
ATOM 785 C C . SER A 1 96 ? -6.529 -10.005 0.589 1.00 96.00 96 SER A C 1
ATOM 787 O O . SER A 1 96 ? -7.457 -10.139 -0.204 1.00 96.00 96 SER A O 1
ATOM 789 N N . LEU A 1 97 ? -6.508 -9.018 1.491 1.00 95.56 97 LEU A N 1
ATOM 790 C CA . LEU A 1 97 ? -7.584 -8.033 1.605 1.00 95.56 97 LEU A CA 1
ATOM 791 C C . LEU A 1 97 ? -7.502 -6.962 0.510 1.00 95.56 97 LEU A C 1
ATOM 793 O O . LEU A 1 97 ? -8.510 -6.621 -0.099 1.00 95.56 97 LEU A O 1
ATOM 797 N N . ALA A 1 98 ? -6.298 -6.445 0.265 1.00 95.00 98 ALA A N 1
ATOM 798 C CA . ALA A 1 98 ? -6.055 -5.369 -0.693 1.00 95.00 98 ALA A CA 1
ATOM 799 C C . ALA A 1 98 ? -5.934 -5.875 -2.134 1.00 95.00 98 ALA A C 1
ATOM 801 O O . ALA A 1 98 ? -6.239 -5.156 -3.082 1.00 95.00 98 ALA A O 1
ATOM 802 N N . ILE A 1 99 ? -5.472 -7.116 -2.294 1.00 93.75 99 ILE A N 1
ATOM 803 C CA . ILE A 1 99 ? -5.286 -7.778 -3.579 1.00 93.75 99 ILE A CA 1
ATOM 804 C C . ILE A 1 99 ? -5.964 -9.149 -3.473 1.00 93.75 99 ILE A C 1
ATOM 806 O O . ILE A 1 99 ? -5.299 -10.137 -3.164 1.00 93.75 99 ILE A O 1
ATOM 810 N N . PRO A 1 100 ? -7.279 -9.251 -3.736 1.00 87.69 100 PRO A N 1
ATOM 811 C CA . PRO A 1 100 ? -8.004 -10.517 -3.610 1.00 87.69 100 PRO A CA 1
ATOM 812 C C . PRO A 1 100 ? -7.379 -11.644 -4.441 1.00 87.69 100 PRO A C 1
ATOM 814 O O . PRO A 1 100 ? -7.266 -12.778 -3.983 1.00 87.69 100 PRO A O 1
ATOM 817 N N . THR A 1 101 ? -6.853 -11.312 -5.625 1.00 83.94 101 THR A N 1
ATOM 818 C CA . THR A 1 101 ? -6.161 -12.273 -6.499 1.00 83.94 101 THR A CA 1
ATOM 819 C C . THR A 1 101 ? -4.820 -12.754 -5.939 1.00 83.94 101 THR A C 1
ATOM 821 O O . THR A 1 101 ? -4.272 -13.720 -6.449 1.00 83.94 101 THR A O 1
ATOM 824 N N . ALA A 1 102 ? -4.241 -12.087 -4.934 1.00 76.19 102 ALA A N 1
ATOM 825 C CA . ALA A 1 102 ? -3.004 -12.543 -4.296 1.00 76.19 102 ALA A CA 1
ATOM 826 C C . ALA A 1 102 ? -3.238 -13.760 -3.387 1.00 76.19 102 ALA A C 1
ATOM 828 O O . ALA A 1 102 ? -2.298 -14.507 -3.126 1.00 76.19 102 ALA A O 1
ATOM 829 N N . ALA A 1 103 ? -4.478 -13.965 -2.924 1.00 68.56 103 ALA A N 1
ATOM 830 C CA . ALA A 1 103 ? -4.864 -15.136 -2.139 1.00 68.56 103 ALA A CA 1
ATOM 831 C C . ALA A 1 103 ? -5.078 -16.387 -3.004 1.00 68.56 103 ALA A C 1
ATOM 833 O O . ALA A 1 103 ? -5.034 -17.507 -2.493 1.00 68.56 103 ALA A O 1
ATOM 834 N N . GLU A 1 104 ? -5.293 -16.212 -4.312 1.00 78.81 104 GLU A N 1
ATOM 835 C CA . GLU A 1 104 ? -5.307 -17.307 -5.277 1.00 78.81 104 GLU A CA 1
ATOM 836 C C . GLU A 1 104 ? -3.874 -17.811 -5.450 1.00 78.81 104 GLU A C 1
ATOM 838 O O . GLU A 1 104 ? -3.127 -17.414 -6.344 1.00 78.81 104 GLU A O 1
ATOM 843 N N . HIS A 1 105 ? -3.460 -18.668 -4.521 1.00 64.31 105 HIS A N 1
ATOM 844 C CA . HIS A 1 105 ? -2.194 -19.365 -4.583 1.00 64.31 105 HIS A CA 1
ATOM 845 C C . HIS A 1 105 ? -2.177 -20.268 -5.814 1.00 64.31 105 HIS A C 1
ATOM 847 O O . HIS A 1 105 ? -2.566 -21.435 -5.761 1.00 64.31 105 HIS A O 1
ATOM 853 N N . TYR A 1 106 ? -1.672 -19.744 -6.925 1.00 71.44 106 TYR A N 1
ATOM 854 C CA . TYR A 1 106 ? -1.185 -20.590 -7.997 1.00 71.44 106 TYR A CA 1
ATOM 855 C C . TYR A 1 106 ? -0.010 -21.381 -7.426 1.00 71.44 106 TYR A C 1
ATOM 857 O O . TYR A 1 106 ? 1.084 -20.850 -7.232 1.00 71.44 106 TYR A O 1
ATOM 865 N N . THR A 1 107 ? -0.244 -22.659 -7.125 1.00 77.12 107 THR A N 1
ATOM 866 C CA . THR A 1 107 ? 0.817 -23.600 -6.737 1.00 77.12 107 THR A CA 1
ATOM 867 C C . THR A 1 107 ? 1.926 -23.625 -7.784 1.00 77.12 107 THR A C 1
ATOM 869 O O . THR A 1 107 ? 3.096 -23.785 -7.443 1.00 77.12 107 THR A O 1
ATOM 872 N N . VAL A 1 108 ? 1.559 -23.395 -9.047 1.00 86.00 108 VAL A N 1
ATOM 873 C CA . VAL A 1 108 ? 2.469 -23.193 -10.169 1.00 86.00 108 VAL A CA 1
ATOM 874 C C . VAL A 1 108 ? 2.071 -21.907 -10.899 1.00 86.00 108 VAL A C 1
ATOM 876 O O . VAL A 1 108 ? 0.950 -21.838 -11.407 1.00 86.00 108 VAL A O 1
ATOM 879 N N . PRO A 1 109 ? 2.943 -20.885 -10.968 1.00 90.38 109 PRO A N 1
ATOM 880 C CA . PRO A 1 109 ? 2.640 -19.667 -11.711 1.00 90.38 109 PRO A CA 1
ATOM 881 C C . PRO A 1 109 ? 2.457 -19.967 -13.209 1.00 90.38 109 PRO A C 1
ATOM 883 O O . PRO A 1 109 ? 3.097 -20.880 -13.738 1.00 90.38 109 PRO A O 1
ATOM 886 N N . PRO A 1 110 ? 1.619 -19.194 -13.921 1.00 93.00 110 PRO A N 1
ATOM 887 C CA . PRO A 1 110 ? 1.482 -19.318 -15.366 1.00 93.00 110 PRO A CA 1
ATOM 888 C C . PRO A 1 110 ? 2.835 -19.133 -16.065 1.00 93.00 110 PRO A C 1
ATOM 890 O O . PRO A 1 110 ? 3.689 -18.367 -15.608 1.00 93.00 110 PRO A O 1
ATOM 893 N N . LEU A 1 111 ? 3.009 -19.801 -17.211 1.00 95.44 111 LEU A N 1
ATOM 894 C CA . LEU A 1 111 ? 4.250 -19.774 -17.995 1.00 95.44 111 LEU A CA 1
ATOM 895 C C . LEU A 1 111 ? 4.725 -18.343 -18.292 1.00 95.44 111 LEU A C 1
ATOM 897 O O . LEU A 1 111 ? 5.913 -18.061 -18.198 1.00 95.44 111 LEU A O 1
ATOM 901 N N . THR A 1 112 ? 3.800 -17.426 -18.577 1.00 95.12 112 THR A N 1
ATOM 902 C CA . THR A 1 112 ? 4.102 -16.005 -18.799 1.00 95.12 112 THR A CA 1
ATOM 903 C C . THR A 1 112 ? 4.812 -15.360 -17.609 1.00 95.12 112 THR A C 1
ATOM 905 O O . THR A 1 112 ? 5.798 -14.654 -17.807 1.00 95.12 112 THR A O 1
ATOM 908 N N . LEU A 1 113 ? 4.377 -15.631 -16.374 1.00 94.25 113 LEU A N 1
ATOM 909 C CA . LEU A 1 113 ? 5.046 -15.123 -15.174 1.00 94.25 113 LEU A CA 1
ATOM 910 C C . LEU A 1 113 ? 6.409 -15.782 -14.955 1.00 94.25 113 LEU A C 1
ATOM 912 O O . LEU A 1 113 ? 7.344 -15.086 -14.568 1.00 94.25 113 LEU A O 1
ATOM 916 N N . LEU A 1 114 ? 6.552 -17.079 -15.245 1.00 95.31 114 LEU A N 1
ATOM 917 C CA . LEU A 1 114 ? 7.854 -17.756 -15.190 1.00 95.31 114 LEU A CA 1
ATOM 918 C C . LEU A 1 114 ? 8.852 -17.135 -16.175 1.00 95.31 114 LEU A C 1
ATOM 920 O O . LEU A 1 114 ? 9.975 -16.821 -15.787 1.00 95.31 114 LEU A O 1
ATOM 924 N N . CYS A 1 115 ? 8.431 -16.887 -17.418 1.00 96.31 115 CYS A N 1
ATOM 925 C CA . CYS A 1 115 ? 9.258 -16.217 -18.420 1.00 96.31 115 CYS A CA 1
ATOM 926 C C . CYS A 1 115 ? 9.661 -14.807 -17.968 1.00 96.31 115 CYS A C 1
ATOM 928 O O . CYS A 1 115 ? 10.836 -14.457 -18.047 1.00 96.31 115 CYS A O 1
ATOM 930 N N . LEU A 1 116 ? 8.722 -14.016 -17.437 1.00 95.75 116 LEU A N 1
ATOM 931 C CA . LEU A 1 116 ? 9.010 -12.673 -16.920 1.00 95.75 116 LEU A CA 1
ATOM 932 C C . LEU A 1 116 ? 9.975 -12.700 -15.731 1.00 95.75 116 LEU A C 1
ATOM 934 O O . LEU A 1 116 ? 10.875 -11.869 -15.652 1.00 95.75 116 LEU A O 1
ATOM 938 N N . GLN A 1 117 ? 9.835 -13.671 -14.829 1.00 95.19 117 GLN A N 1
ATOM 939 C CA . GLN A 1 117 ? 10.780 -13.859 -13.729 1.00 95.19 117 GLN A CA 1
ATOM 940 C C . GLN A 1 117 ? 12.177 -14.178 -14.247 1.00 95.19 117 GLN A C 1
ATOM 942 O O . GLN A 1 117 ? 13.139 -13.581 -13.770 1.00 95.19 117 GLN A O 1
ATOM 947 N N . THR A 1 118 ? 12.288 -15.080 -15.229 1.00 95.56 118 THR A N 1
ATOM 948 C CA . THR A 1 118 ? 13.572 -15.376 -15.872 1.00 95.56 118 THR A CA 1
ATOM 949 C C . THR A 1 118 ? 14.166 -14.105 -16.470 1.00 95.56 118 THR A C 1
ATOM 951 O O . THR A 1 118 ? 15.309 -13.788 -16.159 1.00 95.56 118 THR A O 1
ATOM 954 N N . LEU A 1 119 ? 13.377 -13.319 -17.213 1.00 95.19 119 LEU A N 1
ATOM 955 C CA . LEU A 1 119 ? 13.831 -12.053 -17.795 1.00 95.19 119 LEU A CA 1
ATOM 956 C C . LEU A 1 119 ? 14.379 -11.085 -16.737 1.00 95.19 119 LEU A C 1
ATOM 958 O O . LEU A 1 119 ? 15.491 -10.598 -16.895 1.00 95.19 119 LEU A O 1
ATOM 962 N N . ILE A 1 120 ? 13.667 -10.867 -15.628 1.00 94.94 120 ILE A N 1
ATOM 963 C CA . ILE A 1 120 ? 14.141 -9.995 -14.535 1.00 94.94 120 ILE A CA 1
ATOM 964 C C . ILE A 1 120 ? 15.446 -10.516 -13.937 1.00 94.94 120 ILE A C 1
ATOM 966 O O . ILE A 1 120 ? 16.351 -9.743 -13.644 1.00 94.94 120 ILE A O 1
ATOM 970 N N . THR A 1 121 ? 15.546 -11.829 -13.719 1.00 94.75 121 THR A N 1
ATOM 971 C CA . THR A 1 121 ? 16.737 -12.414 -13.092 1.00 94.75 121 THR A CA 1
ATOM 972 C C . THR A 1 121 ? 17.948 -12.439 -14.012 1.00 94.75 121 THR A C 1
ATOM 974 O O . THR A 1 121 ? 19.070 -12.333 -13.527 1.00 94.75 121 THR A O 1
ATOM 977 N N . THR A 1 122 ? 17.735 -12.602 -15.317 1.00 96.69 122 THR A N 1
ATOM 978 C CA . THR A 1 122 ? 18.804 -12.703 -16.313 1.00 96.69 122 THR A CA 1
ATOM 979 C C . THR A 1 122 ? 19.271 -11.326 -16.774 1.00 96.69 122 THR A C 1
ATOM 981 O O . THR A 1 122 ? 20.466 -11.137 -16.971 1.00 96.69 122 THR A O 1
ATOM 984 N N . PHE A 1 123 ? 18.355 -10.365 -16.896 1.00 95.06 123 PHE A N 1
ATOM 985 C CA . PHE A 1 123 ? 18.612 -9.037 -17.451 1.00 95.06 123 PHE A CA 1
ATOM 986 C C . PHE A 1 123 ? 18.442 -7.929 -16.405 1.00 95.06 123 PHE A C 1
ATOM 988 O O . PHE A 1 123 ? 17.918 -6.878 -16.728 1.00 95.06 123 PHE A O 1
ATOM 995 N N . ASP A 1 124 ? 18.849 -8.119 -15.145 1.00 93.88 124 ASP A N 1
ATOM 996 C CA . ASP A 1 124 ? 18.601 -7.120 -14.080 1.00 93.88 124 ASP A CA 1
ATOM 997 C C . ASP A 1 124 ? 19.157 -5.716 -14.412 1.00 93.88 124 ASP A C 1
ATOM 999 O O . ASP A 1 124 ? 18.524 -4.706 -14.099 1.00 93.88 124 ASP A O 1
ATOM 1003 N N . ALA A 1 125 ? 20.308 -5.649 -15.096 1.00 94.12 125 ALA A N 1
ATOM 1004 C CA . ALA A 1 125 ? 20.909 -4.395 -15.559 1.00 94.12 125 ALA A CA 1
ATOM 1005 C C . ALA A 1 125 ? 20.154 -3.777 -16.751 1.00 94.12 125 ALA A C 1
ATOM 1007 O O . ALA A 1 125 ? 19.893 -2.575 -16.753 1.00 94.12 125 ALA A O 1
ATOM 1008 N N . ASP A 1 126 ? 19.745 -4.612 -17.708 1.00 95.56 126 ASP A N 1
ATOM 1009 C CA . ASP A 1 126 ? 19.102 -4.194 -18.963 1.00 95.56 126 ASP A CA 1
ATOM 1010 C C . ASP A 1 126 ? 17.565 -4.232 -18.873 1.00 95.56 126 ASP A C 1
ATOM 1012 O O . ASP A 1 126 ? 16.854 -4.021 -19.854 1.00 95.56 126 ASP A O 1
ATOM 1016 N N . PHE A 1 127 ? 17.011 -4.489 -17.682 1.00 94.38 127 PHE A N 1
ATOM 1017 C CA . PHE A 1 127 ? 15.575 -4.683 -17.487 1.00 94.38 127 PHE A CA 1
ATOM 1018 C C . PHE A 1 127 ? 14.780 -3.444 -17.915 1.00 94.38 127 PHE A C 1
ATOM 1020 O O . PHE A 1 127 ? 13.661 -3.562 -18.413 1.00 94.38 127 PHE A O 1
ATOM 1027 N N . ALA A 1 128 ? 15.385 -2.261 -17.784 1.00 95.88 128 ALA A N 1
ATOM 1028 C CA . ALA A 1 128 ? 14.808 -0.994 -18.218 1.00 95.88 128 ALA A CA 1
ATOM 1029 C C . ALA A 1 128 ? 14.538 -0.929 -19.725 1.00 95.88 128 ALA A C 1
ATOM 1031 O O . ALA A 1 128 ? 13.562 -0.302 -20.127 1.00 95.88 128 ALA A O 1
ATOM 1032 N N . GLU A 1 129 ? 15.341 -1.610 -20.541 1.00 95.81 129 GLU A N 1
ATOM 1033 C CA . GLU A 1 129 ? 15.152 -1.664 -21.993 1.00 95.81 129 GLU A CA 1
ATOM 1034 C C . GLU A 1 129 ? 14.002 -2.601 -22.377 1.00 95.81 129 GLU A C 1
ATOM 1036 O O . GLU A 1 129 ? 13.342 -2.401 -23.392 1.00 95.81 129 GLU A O 1
ATOM 1041 N N . ILE A 1 130 ? 13.718 -3.605 -21.542 1.00 95.69 130 ILE A N 1
ATOM 1042 C CA . ILE A 1 130 ? 12.696 -4.626 -21.801 1.00 95.69 130 ILE A CA 1
ATOM 1043 C C . ILE A 1 130 ? 11.307 -4.157 -21.350 1.00 95.69 130 ILE A C 1
ATOM 1045 O O . ILE A 1 130 ? 10.311 -4.474 -22.001 1.00 95.69 130 ILE A O 1
ATOM 1049 N N . VAL A 1 131 ? 11.214 -3.402 -20.247 1.00 95.56 131 VAL A N 1
ATOM 1050 C CA . VAL A 1 131 ? 9.931 -2.985 -19.647 1.00 95.56 131 VAL A CA 1
ATOM 1051 C C . VAL A 1 131 ? 8.944 -2.327 -20.623 1.00 95.56 131 VAL A C 1
ATOM 1053 O O . VAL A 1 131 ? 7.764 -2.681 -20.539 1.00 95.56 131 VAL A O 1
ATOM 1056 N N . PRO A 1 132 ? 9.353 -1.435 -21.548 1.00 94.38 132 PRO A N 1
ATOM 1057 C CA . PRO A 1 132 ? 8.437 -0.834 -22.520 1.00 94.38 132 PRO A CA 1
ATOM 1058 C C . PRO A 1 132 ? 7.702 -1.860 -23.392 1.00 94.38 132 PRO A C 1
ATOM 1060 O O . PRO A 1 132 ? 6.574 -1.617 -23.812 1.00 94.38 132 PRO A O 1
ATOM 1063 N N . PHE A 1 133 ? 8.305 -3.031 -23.616 1.00 95.38 133 PHE A N 1
ATOM 1064 C CA . PHE A 1 133 ? 7.718 -4.121 -24.396 1.00 95.38 133 PHE A CA 1
ATOM 1065 C C . PHE A 1 133 ? 6.808 -5.039 -23.569 1.00 95.38 133 PHE A C 1
ATOM 1067 O O . PHE A 1 133 ? 6.188 -5.944 -24.126 1.00 95.38 133 PHE A O 1
ATOM 1074 N N . ILE A 1 134 ? 6.712 -4.837 -22.248 1.00 95.75 134 ILE A N 1
ATOM 1075 C CA . ILE A 1 134 ? 5.848 -5.626 -21.366 1.00 95.75 134 ILE A CA 1
ATOM 1076 C C . ILE A 1 134 ? 4.488 -4.921 -21.232 1.00 95.75 134 ILE A C 1
ATOM 1078 O O . ILE A 1 134 ? 4.402 -3.845 -20.624 1.00 95.75 134 ILE A O 1
ATOM 1082 N N . PRO A 1 135 ? 3.389 -5.542 -21.707 1.00 94.44 135 PRO A N 1
ATOM 1083 C CA . PRO A 1 135 ? 2.048 -4.999 -21.548 1.00 94.44 135 PRO A CA 1
ATOM 1084 C C . PRO A 1 135 ? 1.723 -4.625 -20.089 1.00 94.44 135 PRO A C 1
ATOM 1086 O O . PRO A 1 135 ? 2.080 -5.377 -19.173 1.00 94.44 135 PRO A O 1
ATOM 1089 N N . PRO A 1 136 ? 0.997 -3.517 -19.835 1.00 93.12 136 PRO A N 1
ATOM 1090 C CA . PRO A 1 136 ? 0.701 -3.047 -18.477 1.00 93.12 136 PRO A CA 1
ATOM 1091 C C . PRO A 1 136 ? 0.081 -4.108 -17.556 1.00 93.12 136 PRO A C 1
ATOM 1093 O O . PRO A 1 136 ? 0.483 -4.226 -16.400 1.00 93.12 136 PRO A O 1
ATOM 1096 N N . HIS A 1 137 ? -0.836 -4.932 -18.072 1.00 94.44 137 HIS A N 1
ATOM 1097 C CA . HIS A 1 137 ? -1.483 -5.998 -17.300 1.00 94.44 137 HIS A CA 1
ATOM 1098 C C . HIS A 1 137 ? -0.504 -7.111 -16.877 1.00 94.44 137 HIS A C 1
ATOM 1100 O O . HIS A 1 137 ? -0.645 -7.684 -15.797 1.00 94.44 137 HIS A O 1
ATOM 1106 N N . LEU A 1 138 ? 0.530 -7.398 -17.680 1.00 96.31 138 LEU A N 1
ATOM 1107 C CA . LEU A 1 138 ? 1.579 -8.352 -17.308 1.00 96.31 138 LEU A CA 1
ATOM 1108 C C . LEU A 1 138 ? 2.539 -7.761 -16.274 1.00 96.31 138 LEU A C 1
ATOM 1110 O O . LEU A 1 138 ? 2.957 -8.478 -15.365 1.00 96.31 138 LEU A O 1
ATOM 1114 N N . ARG A 1 139 ? 2.840 -6.457 -16.359 1.00 96.50 139 ARG A N 1
ATOM 1115 C CA . ARG A 1 139 ? 3.609 -5.748 -15.320 1.00 96.50 139 ARG A CA 1
ATOM 1116 C C . ARG A 1 139 ? 2.887 -5.794 -13.976 1.00 96.50 139 ARG A C 1
ATOM 1118 O O . ARG A 1 139 ? 3.506 -6.105 -12.964 1.00 96.50 139 ARG A O 1
ATOM 1125 N N . GLN A 1 140 ? 1.576 -5.567 -13.982 1.00 95.94 140 GLN A N 1
ATOM 1126 C CA . GLN A 1 140 ? 0.720 -5.677 -12.800 1.00 95.94 140 GLN A CA 1
ATOM 1127 C C . GLN A 1 140 ? 0.702 -7.104 -12.230 1.00 95.94 140 GLN A C 1
ATOM 1129 O O . GLN A 1 140 ? 0.912 -7.293 -11.032 1.00 95.94 140 GLN A O 1
ATOM 1134 N N . ALA A 1 141 ? 0.506 -8.125 -13.072 1.00 95.56 141 ALA A N 1
ATOM 1135 C CA . ALA A 1 141 ? 0.518 -9.524 -12.636 1.00 95.56 141 ALA A CA 1
ATOM 1136 C C . ALA A 1 141 ? 1.869 -9.922 -12.016 1.00 95.56 141 ALA A C 1
ATOM 1138 O O . ALA A 1 141 ? 1.916 -10.565 -10.965 1.00 95.56 141 ALA A O 1
ATOM 1139 N N . LEU A 1 142 ? 2.969 -9.489 -12.635 1.00 95.94 142 LEU A N 1
ATOM 1140 C CA . LEU A 1 142 ? 4.320 -9.678 -12.123 1.00 95.94 142 LEU A CA 1
ATOM 1141 C C . LEU A 1 142 ? 4.524 -8.969 -10.779 1.00 95.94 142 LEU A C 1
ATOM 1143 O O . LEU A 1 142 ? 5.061 -9.579 -9.857 1.00 95.94 142 LEU A O 1
ATOM 1147 N N . LEU A 1 143 ? 4.071 -7.719 -10.654 1.00 96.62 143 LEU A N 1
ATOM 1148 C CA . LEU A 1 143 ? 4.155 -6.929 -9.426 1.00 96.62 143 LEU A CA 1
ATOM 1149 C C . LEU A 1 143 ? 3.424 -7.624 -8.264 1.00 96.62 143 LEU A C 1
ATOM 1151 O O . LEU A 1 143 ? 4.003 -7.800 -7.191 1.00 96.62 143 LEU A O 1
ATOM 1155 N N . ARG A 1 144 ? 2.189 -8.092 -8.496 1.00 96.19 144 ARG A N 1
ATOM 1156 C CA . ARG A 1 144 ? 1.393 -8.849 -7.512 1.00 96.19 144 ARG A CA 1
ATOM 1157 C C . ARG A 1 144 ? 2.073 -10.157 -7.106 1.00 96.19 144 ARG A C 1
ATOM 1159 O O . ARG A 1 144 ? 2.185 -10.448 -5.916 1.00 96.19 144 ARG A O 1
ATOM 1166 N N . TRP A 1 145 ? 2.563 -10.933 -8.074 1.00 95.69 145 TRP A N 1
ATOM 1167 C CA . TRP A 1 145 ? 3.253 -12.194 -7.794 1.00 95.69 145 TRP A CA 1
ATOM 1168 C C . TRP A 1 145 ? 4.551 -11.971 -7.004 1.00 95.69 145 TRP A C 1
ATOM 1170 O O . TRP A 1 145 ? 4.811 -12.646 -6.003 1.00 95.69 145 TRP A O 1
ATOM 1180 N N . ALA A 1 146 ? 5.358 -10.991 -7.414 1.00 95.69 146 ALA A N 1
ATOM 1181 C CA . ALA A 1 146 ? 6.623 -10.668 -6.767 1.00 95.69 146 ALA A CA 1
ATOM 1182 C C . ALA A 1 146 ? 6.408 -10.197 -5.320 1.00 95.69 146 ALA A C 1
ATOM 1184 O O . ALA A 1 146 ? 7.114 -10.645 -4.415 1.00 95.69 146 ALA A O 1
ATOM 1185 N N . ALA A 1 147 ? 5.373 -9.393 -5.062 1.00 95.94 147 ALA A N 1
ATOM 1186 C CA . ALA A 1 147 ? 5.014 -8.957 -3.714 1.00 95.94 147 ALA A CA 1
ATOM 1187 C C . ALA A 1 147 ? 4.831 -10.126 -2.726 1.00 95.94 147 ALA A C 1
ATOM 1189 O O . ALA A 1 147 ? 5.269 -10.034 -1.577 1.00 95.94 147 ALA A O 1
ATOM 1190 N N . VAL A 1 148 ? 4.266 -11.250 -3.182 1.00 95.06 148 VAL A N 1
ATOM 1191 C CA . VAL A 1 148 ? 4.026 -12.455 -2.369 1.00 95.06 148 VAL A CA 1
ATOM 1192 C C . VAL A 1 148 ? 5.239 -13.379 -2.304 1.00 95.06 148 VAL A C 1
ATOM 1194 O O . VAL A 1 148 ? 5.580 -13.871 -1.232 1.00 95.06 148 VAL A O 1
ATOM 1197 N N . HIS A 1 149 ? 5.907 -13.636 -3.429 1.00 94.00 149 HIS A N 1
ATOM 1198 C CA . HIS A 1 149 ? 6.923 -14.690 -3.501 1.00 94.00 149 HIS A CA 1
ATOM 1199 C C . HIS A 1 149 ? 8.346 -14.147 -3.387 1.00 94.00 149 HIS A C 1
ATOM 1201 O O . HIS A 1 149 ? 9.133 -14.633 -2.575 1.00 94.00 149 HIS A O 1
ATOM 1207 N N . ARG A 1 150 ? 8.671 -13.084 -4.122 1.00 94.38 150 ARG A N 1
ATOM 1208 C CA . ARG A 1 150 ? 10.025 -12.523 -4.211 1.00 94.38 150 ARG A CA 1
ATOM 1209 C C . ARG A 1 150 ? 9.943 -11.006 -4.414 1.00 94.38 150 ARG A C 1
ATOM 1211 O O . ARG A 1 150 ? 9.831 -10.585 -5.564 1.00 94.38 150 ARG A O 1
ATOM 1218 N N . PRO A 1 151 ? 9.958 -10.198 -3.333 1.00 96.06 151 PRO A N 1
ATOM 1219 C CA . PRO A 1 151 ? 9.783 -8.754 -3.429 1.00 96.06 151 PRO A CA 1
ATOM 1220 C C . PRO A 1 151 ? 10.796 -8.150 -4.391 1.00 96.06 151 PRO A C 1
ATOM 1222 O O . PRO A 1 151 ? 11.975 -8.510 -4.358 1.00 96.06 151 PRO A O 1
ATOM 1225 N N . LEU A 1 152 ? 10.326 -7.240 -5.237 1.00 96.00 152 LEU A N 1
ATOM 1226 C CA . LEU A 1 152 ? 11.187 -6.514 -6.159 1.00 96.00 152 LEU A CA 1
ATOM 1227 C C . LEU A 1 152 ? 12.079 -5.539 -5.387 1.00 96.00 152 LEU A C 1
ATOM 1229 O O . LEU A 1 152 ? 11.663 -4.939 -4.393 1.00 96.00 152 LEU A O 1
ATOM 1233 N N . THR A 1 153 ? 13.310 -5.355 -5.858 1.00 95.81 153 THR A N 1
ATOM 1234 C CA . THR A 1 153 ? 14.192 -4.313 -5.319 1.00 95.81 153 THR A CA 1
ATOM 1235 C C . THR A 1 153 ? 13.654 -2.921 -5.674 1.00 95.81 153 THR A C 1
ATOM 1237 O O . THR A 1 153 ? 12.896 -2.763 -6.629 1.00 95.81 153 THR A O 1
ATOM 1240 N N . ASN A 1 154 ? 14.084 -1.872 -4.960 1.00 95.25 154 ASN A N 1
ATOM 1241 C CA . ASN A 1 154 ? 13.697 -0.491 -5.300 1.00 95.25 154 ASN A CA 1
ATOM 1242 C C . ASN A 1 154 ? 14.063 -0.119 -6.754 1.00 95.25 154 ASN A C 1
ATOM 1244 O O . ASN A 1 154 ? 13.346 0.649 -7.389 1.00 95.25 154 ASN A O 1
ATOM 1248 N N . HIS A 1 155 ? 15.163 -0.670 -7.283 1.00 95.12 155 HIS A N 1
ATOM 1249 C CA . HIS A 1 155 ? 15.567 -0.479 -8.676 1.00 95.12 155 HIS A CA 1
ATOM 1250 C C . HIS A 1 155 ? 14.556 -1.106 -9.641 1.00 95.12 155 HIS A C 1
ATOM 1252 O O . HIS A 1 155 ? 14.050 -0.424 -10.529 1.00 95.12 155 HIS A O 1
ATOM 1258 N N . GLN A 1 156 ? 14.217 -2.376 -9.413 1.00 96.19 156 GLN A N 1
ATOM 1259 C CA . GLN A 1 156 ? 13.255 -3.118 -10.225 1.00 96.19 156 GLN A CA 1
ATOM 1260 C C . GLN A 1 156 ? 11.857 -2.500 -10.161 1.00 96.19 156 GLN A C 1
ATOM 1262 O O . GLN A 1 156 ? 11.206 -2.398 -11.193 1.00 96.19 156 GLN A O 1
ATOM 1267 N N . LEU A 1 157 ? 11.412 -2.039 -8.985 1.00 96.19 157 LEU A N 1
ATOM 1268 C CA . LEU A 1 157 ? 10.139 -1.327 -8.831 1.00 96.19 157 LEU A CA 1
ATOM 1269 C C . LEU A 1 157 ? 10.110 -0.040 -9.650 1.00 96.19 157 LEU A C 1
ATOM 1271 O O . LEU A 1 157 ? 9.157 0.182 -10.384 1.00 96.19 157 LEU A O 1
ATOM 1275 N N . ARG A 1 158 ? 11.164 0.779 -9.573 1.00 95.12 158 ARG A N 1
ATOM 1276 C CA . ARG A 1 158 ? 11.260 2.024 -10.346 1.00 95.12 158 ARG A CA 1
ATOM 1277 C C . ARG A 1 158 ? 11.228 1.768 -11.850 1.00 95.12 158 ARG A C 1
ATOM 1279 O O . ARG A 1 158 ? 10.587 2.506 -12.583 1.00 95.12 158 ARG A O 1
ATOM 1286 N N . VAL A 1 159 ? 11.930 0.730 -12.293 1.00 95.31 159 VAL A N 1
ATOM 1287 C CA . VAL A 1 159 ? 11.984 0.347 -13.703 1.00 95.31 159 VAL A CA 1
ATOM 1288 C C . VAL A 1 159 ? 10.631 -0.197 -14.170 1.00 95.31 159 VAL A C 1
ATOM 1290 O O . VAL A 1 159 ? 10.109 0.263 -15.177 1.00 95.31 159 VAL A O 1
ATOM 1293 N N . LEU A 1 160 ? 10.023 -1.120 -13.419 1.00 95.81 160 LEU A N 1
ATOM 1294 C CA . LEU A 1 160 ? 8.734 -1.731 -13.759 1.00 95.81 160 LEU A CA 1
ATOM 1295 C C . LEU A 1 160 ? 7.581 -0.712 -13.747 1.00 95.81 160 LEU A C 1
ATOM 1297 O O . LEU A 1 160 ? 6.703 -0.752 -14.616 1.00 95.81 160 LEU A O 1
ATOM 1301 N N . CYS A 1 161 ? 7.610 0.205 -12.779 1.00 95.25 161 CYS A N 1
ATOM 1302 C CA . CYS A 1 161 ? 6.644 1.276 -12.563 1.00 95.25 161 CYS A CA 1
ATOM 1303 C C . CYS A 1 161 ? 7.198 2.624 -13.051 1.00 95.25 161 CYS A C 1
ATOM 1305 O O . CYS A 1 161 ? 7.208 3.597 -12.299 1.00 95.25 161 CYS A O 1
ATOM 1307 N N . SER A 1 162 ? 7.652 2.682 -14.308 1.00 90.69 162 SER A N 1
ATOM 1308 C CA . SER A 1 162 ? 8.199 3.899 -14.934 1.00 90.69 162 SER A CA 1
ATOM 1309 C C . SER A 1 162 ? 7.302 5.133 -14.760 1.00 90.69 162 SER A C 1
ATOM 1311 O O . SER A 1 162 ? 7.798 6.232 -14.541 1.00 90.69 162 SER A O 1
ATOM 1313 N N . ASN A 1 163 ? 5.982 4.931 -14.784 1.00 90.12 163 ASN A N 1
ATOM 1314 C CA . ASN A 1 163 ? 4.969 5.984 -14.669 1.00 90.12 163 ASN A CA 1
ATOM 1315 C C . ASN A 1 163 ? 4.415 6.081 -13.237 1.00 90.12 163 ASN A C 1
ATOM 1317 O O . ASN A 1 163 ? 3.244 6.371 -13.035 1.00 90.12 163 ASN A O 1
ATOM 1321 N N . GLY A 1 164 ? 5.199 5.696 -12.232 1.00 92.88 164 GLY A N 1
ATOM 1322 C CA . GLY A 1 164 ? 4.747 5.647 -10.843 1.00 92.88 164 GLY A CA 1
ATOM 1323 C C . GLY A 1 164 ? 4.084 4.324 -10.445 1.00 92.88 164 GLY A C 1
ATOM 1324 O O . GLY A 1 164 ? 4.272 3.851 -9.325 1.00 92.88 164 GLY A O 1
ATOM 1325 N N . HIS A 1 165 ? 3.370 3.673 -11.370 1.00 95.12 165 HIS A N 1
ATOM 1326 C CA . HIS A 1 165 ? 2.591 2.457 -11.105 1.00 95.12 165 HIS A CA 1
ATOM 1327 C C . HIS A 1 165 ? 2.513 1.501 -12.310 1.00 95.12 165 HIS A C 1
ATOM 1329 O O . HIS A 1 165 ? 2.776 1.875 -13.455 1.00 95.12 165 HIS A O 1
ATOM 1335 N N . ALA A 1 166 ? 2.064 0.266 -12.074 1.00 95.38 166 ALA A N 1
ATOM 1336 C CA . ALA A 1 166 ? 1.747 -0.719 -13.107 1.00 95.38 166 ALA A CA 1
ATOM 1337 C C . ALA A 1 166 ? 0.224 -0.918 -13.198 1.00 95.38 166 ALA A C 1
ATOM 1339 O O . ALA A 1 166 ? -0.381 -1.485 -12.293 1.00 95.38 166 ALA A O 1
ATOM 1340 N N . ALA A 1 167 ? -0.394 -0.437 -14.286 1.00 94.50 167 ALA A N 1
ATOM 1341 C CA . ALA A 1 167 ? -1.846 -0.516 -14.523 1.00 94.50 167 ALA A CA 1
ATOM 1342 C C . ALA A 1 167 ? -2.704 0.000 -13.344 1.00 94.50 167 ALA A C 1
ATOM 1344 O O . ALA A 1 167 ? -3.659 -0.646 -12.921 1.00 94.50 167 ALA A O 1
ATOM 1345 N N . GLY A 1 168 ? -2.331 1.158 -12.792 1.00 95.62 168 GLY A N 1
ATOM 1346 C CA . GLY A 1 168 ? -3.010 1.775 -11.653 1.00 95.62 168 GLY A CA 1
ATOM 1347 C C . GLY A 1 168 ? -2.647 1.186 -10.283 1.00 95.62 168 GLY A C 1
ATOM 1348 O O . GLY A 1 168 ? -3.266 1.564 -9.288 1.00 95.62 168 GLY A O 1
ATOM 1349 N N . GLU A 1 169 ? -1.661 0.284 -10.196 1.00 97.19 169 GLU A N 1
ATOM 1350 C CA . GLU A 1 169 ? -1.240 -0.332 -8.931 1.00 97.19 169 GLU A CA 1
ATOM 1351 C C . GLU A 1 169 ? 0.234 -0.113 -8.604 1.00 97.19 169 GLU A C 1
ATOM 1353 O O . GLU A 1 169 ? 1.117 -0.289 -9.448 1.00 97.19 169 GLU A O 1
ATOM 1358 N N . LEU A 1 170 ? 0.506 0.192 -7.338 1.00 97.25 170 LEU A N 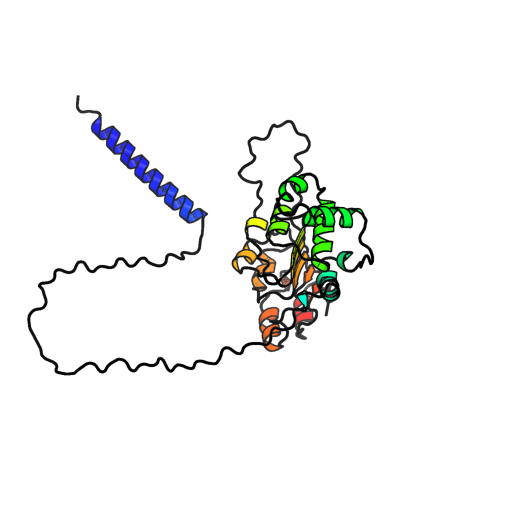1
ATOM 1359 C CA . LEU A 1 170 ? 1.848 0.235 -6.777 1.00 97.25 170 LEU A CA 1
ATOM 1360 C C . LEU A 1 170 ? 1.906 -0.635 -5.520 1.00 97.25 170 LEU A C 1
ATOM 1362 O O . LEU A 1 170 ? 1.192 -0.395 -4.547 1.00 97.25 170 LEU A O 1
ATOM 1366 N N . ILE A 1 171 ? 2.775 -1.646 -5.540 1.00 97.44 171 ILE A N 1
ATOM 1367 C CA . ILE A 1 171 ? 2.959 -2.589 -4.435 1.00 97.44 171 ILE A CA 1
ATOM 1368 C C . ILE A 1 171 ? 4.430 -2.568 -4.033 1.00 97.44 171 ILE A C 1
ATOM 1370 O O . ILE A 1 171 ? 5.304 -2.977 -4.796 1.00 97.44 171 ILE A O 1
ATOM 1374 N N . VAL A 1 172 ? 4.703 -2.085 -2.828 1.00 97.00 172 VAL A N 1
ATOM 1375 C CA . VAL A 1 172 ? 6.051 -1.922 -2.286 1.00 97.00 172 VAL A CA 1
ATOM 1376 C C . VAL A 1 172 ? 6.189 -2.821 -1.068 1.00 97.00 172 VAL A C 1
ATOM 1378 O O . VAL A 1 172 ? 5.457 -2.675 -0.089 1.00 97.00 172 VAL A O 1
ATOM 1381 N N . VAL A 1 173 ? 7.130 -3.762 -1.134 1.00 97.00 173 VAL A N 1
ATOM 1382 C CA . VAL A 1 173 ? 7.308 -4.792 -0.108 1.00 97.00 173 VAL A CA 1
ATOM 1383 C C . VAL A 1 173 ? 8.750 -4.835 0.376 1.00 97.00 173 VAL A C 1
ATOM 1385 O O . VAL A 1 173 ? 9.668 -5.032 -0.417 1.00 97.00 173 VAL A O 1
ATOM 1388 N N . GLY A 1 174 ? 8.930 -4.742 1.692 1.00 94.94 174 GLY A N 1
ATOM 1389 C CA . GLY A 1 174 ? 10.180 -5.064 2.377 1.00 94.94 174 GLY A CA 1
ATOM 1390 C C . GLY A 1 174 ? 10.752 -3.922 3.226 1.00 94.94 174 GLY A C 1
ATOM 1391 O O . GLY A 1 174 ? 10.538 -2.753 2.907 1.00 94.94 174 GLY A O 1
ATOM 1392 N N . PRO A 1 175 ? 11.544 -4.256 4.266 1.00 92.94 175 PR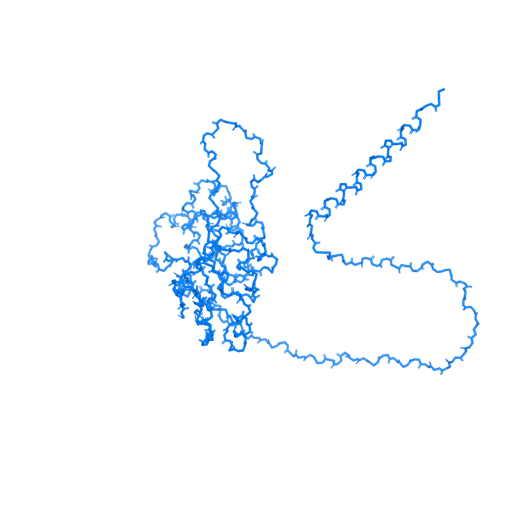O A N 1
ATOM 1393 C CA . PRO A 1 175 ? 12.037 -3.317 5.288 1.00 92.94 175 PRO A CA 1
ATOM 1394 C C . PRO A 1 175 ? 12.857 -2.160 4.719 1.00 92.94 175 PRO A C 1
ATOM 1396 O O . PRO A 1 175 ? 12.787 -1.038 5.202 1.00 92.94 175 PRO A O 1
ATOM 1399 N N . ASN A 1 176 ? 13.616 -2.419 3.656 1.00 92.50 176 ASN A N 1
ATOM 1400 C CA . ASN A 1 176 ? 14.479 -1.421 3.022 1.00 92.50 176 ASN A CA 1
ATOM 1401 C C . ASN A 1 176 ? 13.808 -0.732 1.823 1.00 92.50 176 ASN A C 1
ATOM 1403 O O . ASN A 1 176 ? 14.460 0.013 1.083 1.00 92.50 176 ASN A O 1
ATOM 1407 N N . ALA A 1 177 ? 12.528 -1.013 1.579 1.00 93.50 177 ALA A N 1
ATOM 1408 C CA . ALA A 1 177 ? 11.792 -0.400 0.492 1.00 93.50 177 ALA A CA 1
ATOM 1409 C C . ALA A 1 177 ? 11.345 1.009 0.904 1.00 93.50 177 ALA A C 1
ATOM 1411 O O . ALA A 1 177 ? 10.784 1.214 1.985 1.00 93.50 177 ALA A O 1
ATOM 1412 N N . ILE A 1 178 ? 11.632 1.990 0.049 1.00 92.88 178 ILE A N 1
ATOM 1413 C CA . ILE A 1 178 ? 11.336 3.401 0.311 1.00 92.88 178 ILE A CA 1
ATOM 1414 C C . ILE A 1 178 ? 10.389 3.893 -0.770 1.00 92.88 178 ILE A C 1
ATOM 1416 O O . ILE A 1 178 ? 10.716 3.879 -1.958 1.00 92.88 178 ILE A O 1
ATOM 1420 N N . VAL A 1 179 ? 9.231 4.379 -0.337 1.00 93.75 179 VAL A N 1
ATOM 1421 C CA . VAL A 1 179 ? 8.272 5.030 -1.224 1.00 93.75 179 VAL A CA 1
ATOM 1422 C C . VAL A 1 179 ? 8.742 6.454 -1.474 1.00 93.75 179 VAL A C 1
ATOM 1424 O O . VAL A 1 179 ? 8.827 7.264 -0.549 1.00 93.75 179 VAL A O 1
ATOM 1427 N N . ARG A 1 180 ? 9.083 6.754 -2.723 1.00 91.69 180 ARG A N 1
ATOM 1428 C CA . ARG A 1 180 ? 9.446 8.105 -3.152 1.00 91.69 180 ARG A CA 1
ATOM 1429 C C . ARG A 1 180 ? 8.201 8.885 -3.547 1.00 91.69 180 ARG A C 1
ATOM 1431 O O . ARG A 1 180 ? 7.281 8.327 -4.129 1.00 91.69 180 ARG A O 1
ATOM 1438 N N . GLU A 1 181 ? 8.213 10.188 -3.294 1.00 91.50 181 GLU A N 1
ATOM 1439 C CA . GLU A 1 181 ? 7.143 11.092 -3.740 1.00 91.50 181 GLU A CA 1
ATOM 1440 C C . GLU A 1 181 ? 7.048 11.170 -5.272 1.00 91.50 181 GLU A C 1
ATOM 1442 O O . G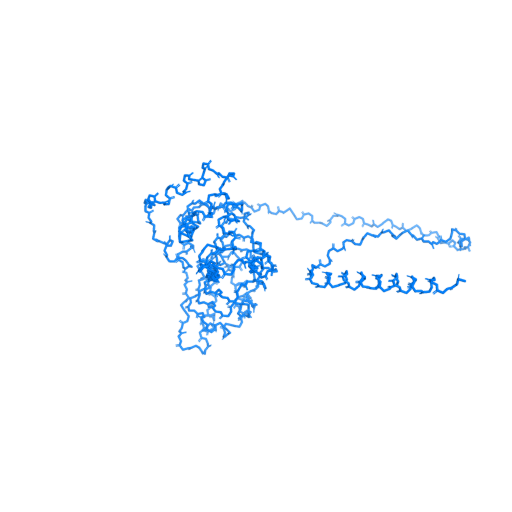LU A 1 181 ? 5.989 11.475 -5.807 1.00 91.50 181 GLU A O 1
ATOM 1447 N N . GLU A 1 182 ? 8.140 10.839 -5.968 1.00 90.62 182 GLU A N 1
ATOM 1448 C CA . GLU A 1 182 ? 8.222 10.721 -7.428 1.00 90.62 182 GLU A CA 1
ATOM 1449 C C . GLU A 1 182 ? 7.197 9.727 -7.996 1.00 90.62 182 GLU A C 1
ATOM 1451 O O . GLU A 1 182 ? 6.704 9.949 -9.091 1.00 90.62 182 GLU A O 1
ATOM 1456 N N . TYR A 1 183 ? 6.817 8.680 -7.249 1.00 89.81 183 TYR A N 1
ATOM 1457 C CA . TYR A 1 183 ? 5.818 7.708 -7.715 1.00 89.81 183 TYR A CA 1
ATOM 1458 C C . TYR A 1 183 ? 4.395 8.275 -7.789 1.00 89.81 183 TYR A C 1
ATOM 1460 O O . TYR A 1 183 ? 3.523 7.649 -8.384 1.00 89.81 183 TYR A O 1
ATOM 1468 N N . PHE A 1 184 ? 4.141 9.415 -7.143 1.00 90.75 184 PHE A N 1
ATOM 1469 C CA . PHE A 1 184 ? 2.811 10.019 -7.054 1.00 90.75 184 PHE A CA 1
ATOM 1470 C C . PHE A 1 184 ? 2.655 11.269 -7.911 1.00 90.75 184 PHE A C 1
ATOM 1472 O O . PHE A 1 184 ? 1.554 11.807 -8.001 1.00 90.75 184 PHE A O 1
ATOM 1479 N N . ARG A 1 185 ? 3.752 11.773 -8.483 1.00 83.38 185 ARG A N 1
ATOM 1480 C CA . ARG A 1 185 ? 3.689 12.908 -9.396 1.00 83.38 185 ARG A CA 1
ATOM 1481 C C . ARG A 1 185 ? 3.299 12.382 -10.765 1.00 83.38 185 ARG A C 1
ATOM 1483 O O . ARG A 1 185 ? 3.938 11.457 -11.254 1.00 83.38 185 ARG A O 1
ATOM 1490 N N . ASP A 1 186 ? 2.289 12.994 -11.372 1.00 73.00 186 ASP A N 1
ATOM 1491 C CA . ASP A 1 186 ? 1.991 12.782 -12.784 1.00 73.00 186 ASP A CA 1
ATOM 1492 C C . ASP A 1 186 ? 3.206 13.259 -13.588 1.00 73.00 186 ASP A C 1
ATOM 1494 O O . ASP A 1 186 ? 3.420 14.459 -13.772 1.00 73.00 186 ASP A O 1
ATOM 1498 N N . SER A 1 187 ? 4.041 12.312 -14.015 1.00 59.69 187 SER A N 1
ATOM 1499 C CA . SER A 1 187 ? 5.269 12.556 -14.782 1.00 59.69 187 SER A CA 1
ATOM 1500 C C . SER A 1 187 ? 5.013 13.298 -16.101 1.00 59.69 187 SER A C 1
ATOM 1502 O O . SER A 1 187 ? 5.941 13.833 -16.698 1.00 59.69 187 SER A O 1
ATOM 1504 N N . ASP A 1 188 ? 3.756 13.359 -16.542 1.00 53.22 188 ASP A N 1
ATOM 1505 C CA . ASP A 1 188 ? 3.371 13.746 -17.897 1.00 53.22 188 ASP A CA 1
ATOM 1506 C C . ASP A 1 188 ? 2.943 15.214 -18.045 1.00 53.22 188 ASP A C 1
ATOM 1508 O O . ASP A 1 188 ? 2.597 15.644 -19.145 1.00 53.22 188 ASP A O 1
ATOM 1512 N N . ALA A 1 189 ? 2.973 16.017 -16.976 1.00 55.34 189 ALA A N 1
ATOM 1513 C CA . ALA A 1 189 ? 2.475 17.391 -17.068 1.00 55.34 189 ALA A CA 1
ATOM 1514 C C . ALA A 1 189 ? 3.433 18.370 -17.778 1.00 55.34 189 ALA A C 1
ATOM 1516 O O . ALA A 1 189 ? 2.952 19.364 -18.323 1.00 55.34 189 ALA A O 1
ATOM 1517 N N . GLU A 1 190 ? 4.755 18.135 -17.795 1.00 57.06 190 GLU A N 1
ATOM 1518 C CA . GLU A 1 190 ? 5.699 19.206 -18.180 1.00 57.06 190 GLU A CA 1
ATOM 1519 C C . GLU A 1 190 ? 6.701 18.904 -19.313 1.00 57.06 190 GLU A C 1
ATOM 1521 O O . GLU A 1 190 ? 7.144 19.864 -19.940 1.00 57.06 190 GLU A O 1
ATOM 1526 N N . GLU A 1 191 ? 7.034 17.651 -19.666 1.00 57.06 191 GLU A N 1
ATOM 1527 C CA . GLU A 1 191 ? 8.190 17.403 -20.568 1.00 57.06 191 GLU A CA 1
ATOM 1528 C C . GLU A 1 191 ? 7.901 16.842 -21.976 1.00 57.06 191 GLU A C 1
ATOM 1530 O O . GLU A 1 191 ? 8.780 16.925 -22.832 1.00 57.06 191 GLU A O 1
ATOM 1535 N N . SER A 1 192 ? 6.688 16.376 -22.299 1.00 53.09 192 SER A N 1
ATOM 1536 C CA . SER A 1 192 ? 6.433 15.686 -23.588 1.00 53.09 192 SER A CA 1
ATOM 1537 C C . SER A 1 192 ? 5.638 16.490 -24.630 1.00 53.09 192 SER A C 1
ATOM 1539 O O . SER A 1 192 ? 5.155 15.929 -25.612 1.00 53.09 192 SER A O 1
ATOM 1541 N N . GLN A 1 193 ? 5.527 17.819 -24.492 1.00 51.97 193 GLN A N 1
ATOM 1542 C CA . GLN A 1 193 ? 4.806 18.681 -25.453 1.00 51.97 193 GLN A CA 1
ATOM 1543 C C . GLN A 1 193 ? 5.488 18.858 -26.829 1.00 51.97 193 GLN A C 1
ATOM 1545 O O . GLN A 1 193 ? 5.113 19.747 -27.591 1.00 51.97 193 GLN A O 1
ATOM 1550 N N . SER A 1 194 ? 6.445 18.010 -27.213 1.00 55.09 194 SER A N 1
ATOM 1551 C CA . SER A 1 194 ? 6.877 17.912 -28.615 1.00 55.09 194 SER A CA 1
ATOM 1552 C C . SER A 1 194 ? 6.020 16.938 -29.440 1.00 55.09 194 SER A C 1
ATOM 1554 O O . SER A 1 194 ? 6.451 16.528 -30.513 1.00 55.09 194 SER A O 1
ATOM 1556 N N . ALA A 1 195 ? 4.834 16.558 -28.947 1.00 55.31 195 ALA A N 1
ATOM 1557 C CA . ALA A 1 195 ? 3.944 15.586 -29.572 1.00 55.31 195 ALA A CA 1
ATOM 1558 C C . ALA A 1 195 ? 3.535 15.978 -31.004 1.00 55.31 195 ALA A C 1
ATOM 1560 O O . ALA A 1 195 ? 2.786 16.928 -31.244 1.00 55.31 195 ALA A O 1
ATOM 1561 N N . GLU A 1 196 ? 4.035 15.172 -31.939 1.00 60.81 196 GLU A N 1
ATOM 1562 C CA . GLU A 1 196 ? 3.395 14.810 -33.197 1.00 60.81 196 GLU A CA 1
ATOM 1563 C C . GLU A 1 196 ? 1.897 14.573 -32.973 1.00 60.81 196 GLU A C 1
ATOM 1565 O O . GLU A 1 196 ? 1.486 13.636 -32.291 1.00 60.81 196 GLU A O 1
ATOM 1570 N N . TRP A 1 197 ? 1.073 15.429 -33.570 1.00 67.56 197 TRP A N 1
ATOM 1571 C CA . TRP A 1 197 ? -0.386 15.420 -33.452 1.00 67.56 197 TRP A CA 1
ATOM 1572 C C . TRP A 1 197 ? -1.066 14.236 -34.174 1.00 67.56 197 TRP A C 1
ATOM 1574 O O . TRP A 1 197 ? -2.287 14.232 -34.292 1.00 67.56 197 TRP A O 1
ATOM 1584 N N . GLU A 1 198 ? -0.308 13.256 -34.678 1.00 65.44 198 GLU A N 1
ATOM 1585 C CA . GLU A 1 198 ? -0.810 12.219 -35.595 1.00 65.44 198 GLU A CA 1
ATOM 1586 C C . GLU A 1 198 ? -0.795 10.783 -35.044 1.00 65.44 198 GLU A C 1
ATOM 1588 O O . GLU A 1 198 ? -1.293 9.885 -35.720 1.00 65.44 198 GLU A O 1
ATOM 1593 N N . SER A 1 199 ? -0.285 10.512 -33.836 1.00 69.50 199 SER A N 1
ATOM 1594 C CA . SER A 1 199 ? -0.428 9.165 -33.263 1.00 69.50 199 SER A CA 1
ATOM 1595 C C . SER A 1 199 ? -1.766 9.034 -32.530 1.00 69.50 199 SER A C 1
ATOM 1597 O O . SER A 1 199 ? -1.914 9.537 -31.419 1.00 69.50 199 SER A O 1
ATOM 1599 N N . ASP A 1 200 ? -2.724 8.315 -33.118 1.00 62.66 200 ASP A N 1
ATOM 1600 C CA . ASP A 1 200 ? -4.055 7.999 -32.554 1.00 62.66 200 ASP A CA 1
ATOM 1601 C C . ASP A 1 200 ? -4.028 7.218 -31.209 1.00 62.66 200 ASP A C 1
ATOM 1603 O O . ASP A 1 200 ? -5.075 6.884 -30.655 1.00 62.66 200 ASP A O 1
ATOM 1607 N N . ASP A 1 201 ? -2.847 6.963 -30.637 1.00 71.38 201 ASP A N 1
ATOM 1608 C CA . ASP A 1 201 ? -2.632 6.137 -29.443 1.00 71.38 201 ASP A CA 1
ATOM 1609 C C . ASP A 1 201 ? -2.443 6.929 -28.126 1.00 71.38 201 ASP A C 1
ATOM 1611 O O . ASP A 1 201 ? -2.109 6.338 -27.097 1.00 71.38 201 ASP A O 1
ATOM 1615 N N . TRP A 1 202 ? -2.675 8.251 -28.096 1.00 68.56 202 TRP A N 1
ATOM 1616 C CA . TRP A 1 202 ? -2.517 9.091 -26.886 1.00 68.56 202 TRP A CA 1
ATOM 1617 C C . TRP A 1 202 ? -3.648 8.928 -25.851 1.00 68.56 202 TRP A C 1
ATOM 1619 O O . TRP A 1 202 ? -4.231 9.905 -25.372 1.00 68.56 202 TRP A O 1
ATOM 1629 N N . LEU A 1 203 ? -3.971 7.697 -25.457 1.00 80.50 203 LEU A N 1
ATOM 1630 C CA . LEU A 1 203 ? -4.771 7.497 -24.252 1.00 80.50 203 LEU A CA 1
ATOM 1631 C C . LEU A 1 203 ? -3.908 7.856 -23.031 1.00 80.50 203 LEU A C 1
ATOM 1633 O O . LEU A 1 203 ? -2.818 7.297 -22.881 1.00 80.50 203 LEU A O 1
ATOM 1637 N N . PRO A 1 204 ? -4.361 8.770 -22.150 1.00 82.75 204 PRO A N 1
ATOM 1638 C CA . PRO A 1 204 ? -3.618 9.091 -20.939 1.00 82.75 204 PRO A CA 1
ATOM 1639 C C . PRO A 1 204 ? -3.427 7.820 -20.101 1.00 82.75 204 PRO A C 1
ATOM 1641 O O . PRO A 1 204 ? -4.304 6.944 -20.103 1.00 82.75 204 PRO A O 1
ATOM 1644 N N . PRO A 1 205 ? -2.301 7.689 -19.377 1.00 84.31 205 PRO A N 1
ATOM 1645 C CA . PRO A 1 205 ? -2.093 6.535 -18.522 1.00 84.31 205 PRO A CA 1
ATOM 1646 C C . PRO A 1 205 ? -3.231 6.430 -17.493 1.00 84.31 205 PRO A C 1
ATOM 1648 O O . PRO A 1 205 ? -3.731 7.447 -17.005 1.00 84.31 205 PRO A O 1
ATOM 1651 N N . PRO A 1 206 ? -3.669 5.206 -17.154 1.00 90.00 206 PRO A N 1
ATOM 1652 C CA . PRO A 1 206 ? -4.729 5.021 -16.173 1.00 90.00 206 PRO A CA 1
ATOM 1653 C C . PRO A 1 206 ? -4.260 5.534 -14.804 1.00 90.00 206 PRO A C 1
ATOM 1655 O O . PRO A 1 206 ? -3.127 5.234 -14.430 1.00 90.00 206 PRO A O 1
ATOM 1658 N N . PRO A 1 207 ? -5.096 6.254 -14.038 1.00 94.19 207 PRO A N 1
ATOM 1659 C CA . PRO A 1 207 ? -4.692 6.789 -12.742 1.00 94.19 207 PRO A CA 1
ATOM 1660 C C . PRO A 1 207 ? -4.408 5.683 -11.714 1.00 94.19 207 PRO A C 1
ATOM 1662 O O . PRO A 1 207 ? -4.888 4.552 -11.821 1.00 94.19 207 PRO A O 1
ATOM 1665 N N . MET A 1 208 ? -3.644 6.017 -10.670 1.00 96.00 208 MET A N 1
ATOM 1666 C CA . MET A 1 208 ? -3.361 5.074 -9.586 1.00 96.00 208 MET A CA 1
ATOM 1667 C C . MET A 1 208 ? -4.580 4.884 -8.677 1.00 96.00 208 MET A C 1
ATOM 1669 O O . MET A 1 208 ? -5.080 5.840 -8.082 1.00 96.00 208 MET A O 1
ATOM 1673 N N . HIS A 1 209 ? -5.009 3.635 -8.515 1.00 96.88 209 HIS A N 1
ATOM 1674 C CA . HIS A 1 209 ? -6.155 3.241 -7.694 1.00 96.88 209 HIS A CA 1
ATOM 1675 C C . HIS A 1 209 ? -5.765 2.387 -6.486 1.00 96.88 209 HIS A C 1
ATOM 1677 O O . HIS A 1 209 ? -6.433 2.450 -5.454 1.00 96.88 209 HIS A O 1
ATOM 1683 N N . THR A 1 210 ? -4.673 1.627 -6.583 1.00 97.69 210 THR A N 1
ATOM 1684 C CA . THR A 1 210 ? -4.247 0.702 -5.529 1.00 97.69 210 THR A CA 1
ATOM 1685 C C . THR A 1 210 ? -2.832 1.028 -5.074 1.00 97.69 210 THR A C 1
ATOM 1687 O O . THR A 1 210 ? -1.888 0.957 -5.861 1.00 97.69 210 THR A O 1
ATOM 1690 N N . LEU A 1 211 ? -2.672 1.327 -3.785 1.00 97.75 211 LEU A N 1
ATOM 1691 C CA . LEU A 1 211 ? -1.374 1.483 -3.137 1.00 97.75 211 LEU A CA 1
ATOM 1692 C C . LEU A 1 211 ? -1.247 0.488 -1.989 1.00 97.75 211 LEU A C 1
ATOM 1694 O O . LEU A 1 211 ? -2.021 0.521 -1.031 1.00 97.75 211 LEU A O 1
ATOM 1698 N N . VAL A 1 212 ? -0.229 -0.364 -2.059 1.00 98.06 212 VAL A N 1
ATOM 1699 C CA . VAL A 1 212 ? 0.061 -1.353 -1.025 1.00 98.06 212 VAL A CA 1
ATOM 1700 C C . VAL A 1 212 ? 1.491 -1.200 -0.545 1.00 98.06 212 VAL A C 1
ATOM 1702 O O . VAL A 1 212 ? 2.440 -1.370 -1.305 1.00 98.06 212 VAL A O 1
ATOM 1705 N N . LEU A 1 213 ? 1.642 -0.905 0.739 1.00 97.56 213 LEU A N 1
ATOM 1706 C CA . LEU A 1 213 ? 2.912 -0.778 1.431 1.00 97.56 213 LEU A CA 1
ATOM 1707 C C . LEU A 1 213 ? 2.973 -1.857 2.501 1.00 97.56 213 LEU A C 1
ATOM 1709 O O . LEU A 1 213 ? 2.203 -1.823 3.459 1.00 97.56 213 LEU A O 1
ATOM 1713 N N . MET A 1 214 ? 3.885 -2.810 2.341 1.00 97.38 214 MET A N 1
ATOM 1714 C CA . MET A 1 214 ? 4.069 -3.901 3.291 1.00 97.38 214 MET A CA 1
ATOM 1715 C C . MET A 1 214 ? 5.491 -3.895 3.822 1.00 97.38 214 MET A C 1
ATOM 1717 O O . MET A 1 214 ? 6.447 -4.097 3.071 1.00 97.38 214 MET A O 1
ATOM 1721 N N . SER A 1 215 ? 5.634 -3.664 5.125 1.00 96.19 215 SER A N 1
ATOM 1722 C CA . SER A 1 215 ? 6.943 -3.574 5.776 1.00 96.19 215 SER A CA 1
ATOM 1723 C C . SER A 1 215 ? 7.864 -2.526 5.167 1.00 96.19 215 SER A C 1
ATOM 1725 O O . SER A 1 215 ? 9.064 -2.622 5.334 1.00 96.19 215 SER A O 1
ATOM 1727 N N . ALA A 1 216 ? 7.315 -1.531 4.474 1.00 96.00 216 ALA A N 1
ATOM 1728 C CA . ALA A 1 216 ? 8.067 -0.467 3.828 1.00 96.00 216 ALA A CA 1
ATOM 1729 C C . ALA A 1 216 ? 8.082 0.805 4.684 1.00 96.00 216 ALA A C 1
ATOM 1731 O O . ALA A 1 216 ? 7.226 1.026 5.549 1.00 96.00 216 ALA A O 1
ATOM 1732 N N . HIS A 1 217 ? 9.034 1.691 4.403 1.00 94.19 217 HIS A N 1
ATOM 1733 C CA . HIS A 1 217 ? 9.079 3.006 5.026 1.00 94.19 217 HIS A CA 1
ATOM 1734 C C . HIS A 1 217 ? 8.239 4.014 4.234 1.00 94.19 217 HIS A C 1
ATOM 1736 O O . HIS A 1 217 ? 8.565 4.359 3.095 1.00 94.19 217 HIS A O 1
ATOM 1742 N N . LEU A 1 218 ? 7.182 4.527 4.872 1.00 94.44 218 LEU A N 1
ATOM 1743 C CA . LEU A 1 218 ? 6.398 5.651 4.367 1.00 94.44 218 LEU A CA 1
ATOM 1744 C C . LEU A 1 218 ? 6.845 6.948 5.048 1.00 94.44 218 LEU A C 1
ATOM 1746 O O . LEU A 1 218 ? 6.715 7.102 6.265 1.00 94.44 218 LEU A O 1
ATOM 1750 N N . ALA A 1 219 ? 7.367 7.892 4.265 1.00 93.12 219 ALA A N 1
ATOM 1751 C CA . ALA A 1 219 ? 7.671 9.227 4.763 1.00 93.12 219 ALA A CA 1
ATOM 1752 C C . ALA A 1 219 ? 6.377 9.961 5.160 1.00 93.12 219 ALA A C 1
ATOM 1754 O O . ALA A 1 219 ? 5.355 9.856 4.486 1.00 93.12 219 ALA A O 1
ATOM 1755 N N . LEU A 1 220 ? 6.411 10.757 6.232 1.00 90.75 220 LEU A N 1
ATOM 1756 C CA . LEU A 1 220 ? 5.231 11.520 6.665 1.00 90.75 220 LEU A CA 1
ATOM 1757 C C . LEU A 1 220 ? 4.776 12.553 5.620 1.00 90.75 220 LEU A C 1
ATOM 1759 O O . LEU A 1 220 ? 3.583 12.838 5.541 1.00 90.75 220 LEU A O 1
ATOM 1763 N N . SER A 1 221 ? 5.704 13.092 4.822 1.00 92.62 221 SER A N 1
ATOM 1764 C CA . SER A 1 221 ? 5.403 14.003 3.708 1.00 92.62 221 SER A CA 1
ATOM 1765 C C . SER A 1 221 ? 4.689 13.298 2.553 1.00 92.62 221 SER A C 1
ATOM 1767 O O . SER A 1 221 ? 3.798 13.882 1.937 1.00 92.62 221 SER A O 1
ATOM 1769 N N . ALA A 1 222 ? 4.990 12.015 2.334 1.00 92.94 222 ALA A N 1
ATOM 1770 C CA . ALA A 1 222 ? 4.374 11.216 1.283 1.00 92.94 222 ALA A CA 1
ATOM 1771 C C . ALA A 1 222 ? 2.864 11.010 1.502 1.00 92.94 222 ALA A C 1
ATOM 1773 O O . ALA A 1 222 ? 2.116 10.873 0.545 1.00 92.94 222 ALA A O 1
ATOM 1774 N N . ILE A 1 223 ? 2.380 11.059 2.753 1.00 94.00 223 ILE A N 1
ATOM 1775 C CA . ILE A 1 223 ? 0.941 10.951 3.062 1.00 94.00 223 ILE A CA 1
ATOM 1776 C C . ILE A 1 223 ? 0.145 12.115 2.458 1.00 94.00 223 ILE A C 1
ATOM 1778 O O . ILE A 1 223 ? -1.012 11.936 2.092 1.00 94.00 223 ILE A O 1
ATOM 1782 N N . SER A 1 224 ? 0.731 13.312 2.372 1.00 93.38 224 SER A N 1
ATOM 1783 C CA . SER A 1 224 ? 0.077 14.476 1.753 1.00 93.38 224 SER A CA 1
ATOM 1784 C C . SER A 1 224 ? 0.179 14.506 0.230 1.00 93.38 224 SER A C 1
ATOM 1786 O O . SER A 1 224 ? -0.504 15.317 -0.383 1.00 93.38 224 SER A O 1
ATOM 1788 N N . THR A 1 225 ? 1.011 13.652 -0.366 1.00 94.88 225 THR A N 1
ATOM 1789 C CA . THR A 1 225 ? 1.183 13.553 -1.822 1.00 94.88 225 THR A CA 1
ATOM 1790 C C . THR A 1 225 ? 0.521 12.309 -2.409 1.00 94.88 225 THR A C 1
ATOM 1792 O O . THR A 1 225 ? 0.662 12.059 -3.599 1.00 94.88 225 THR A O 1
ATOM 1795 N N . LEU A 1 226 ? -0.215 11.536 -1.601 1.00 96.25 226 LEU A N 1
ATOM 1796 C CA . LEU A 1 226 ? -0.985 10.397 -2.093 1.00 96.25 226 LEU A CA 1
ATOM 1797 C C . LEU A 1 226 ? -2.048 10.859 -3.104 1.00 96.25 226 LEU A C 1
ATOM 1799 O O . LEU A 1 226 ? -2.738 11.846 -2.836 1.00 96.25 226 LEU A O 1
ATOM 1803 N N . PRO A 1 227 ? -2.244 10.140 -4.223 1.00 96.06 227 PRO A N 1
ATOM 1804 C CA . PRO A 1 227 ? -3.285 10.495 -5.177 1.00 96.06 227 PRO A CA 1
ATOM 1805 C C . PRO A 1 227 ? -4.687 10.373 -4.582 1.00 96.06 227 PRO A C 1
ATOM 1807 O O . PRO A 1 227 ? -5.016 9.406 -3.889 1.00 96.06 227 PRO A O 1
ATOM 1810 N N . ALA A 1 228 ? -5.548 11.335 -4.911 1.00 96.38 228 ALA A N 1
ATOM 1811 C CA . ALA A 1 228 ? -6.952 11.320 -4.501 1.00 96.38 228 ALA A CA 1
ATOM 1812 C C . ALA A 1 228 ? -7.766 10.200 -5.182 1.00 96.38 228 ALA A C 1
ATOM 1814 O O . ALA A 1 228 ? -8.857 9.873 -4.722 1.00 96.38 228 ALA A O 1
ATOM 1815 N N . THR A 1 229 ? -7.228 9.605 -6.253 1.00 96.81 229 THR A N 1
ATOM 1816 C CA . THR A 1 229 ? -7.814 8.506 -7.040 1.00 96.81 229 THR A CA 1
ATOM 1817 C C . THR A 1 229 ? -7.677 7.129 -6.389 1.00 96.81 229 THR A C 1
ATOM 1819 O O . THR A 1 229 ? -8.199 6.152 -6.933 1.00 96.81 229 THR A O 1
ATOM 1822 N N . LEU A 1 230 ? -6.980 7.035 -5.249 1.00 97.94 230 LEU A N 1
ATOM 1823 C CA . LEU A 1 230 ? -6.805 5.784 -4.518 1.00 97.94 230 LEU A CA 1
ATOM 1824 C C . LEU A 1 230 ? -8.140 5.276 -3.963 1.00 97.94 230 LEU A C 1
ATOM 1826 O O . LEU A 1 230 ? -8.787 5.946 -3.159 1.00 97.94 230 LEU A O 1
ATOM 1830 N N . THR A 1 231 ? -8.498 4.057 -4.356 1.00 97.81 231 THR A N 1
ATOM 1831 C CA . THR A 1 231 ? -9.650 3.300 -3.852 1.00 97.81 231 THR A CA 1
ATOM 1832 C C . THR A 1 231 ? -9.217 2.192 -2.894 1.00 97.81 231 THR A C 1
ATOM 1834 O O . THR A 1 231 ? -9.928 1.891 -1.938 1.00 97.81 231 THR A O 1
ATOM 1837 N N . ASN A 1 232 ? -8.018 1.634 -3.077 1.00 98.12 232 ASN A N 1
ATOM 1838 C CA . ASN A 1 232 ? -7.457 0.600 -2.212 1.00 98.12 232 ASN A CA 1
ATOM 1839 C C . ASN A 1 232 ? -6.142 1.087 -1.602 1.00 98.12 232 ASN A C 1
ATOM 1841 O O . ASN A 1 232 ? -5.172 1.352 -2.314 1.00 98.12 232 ASN A O 1
ATOM 1845 N N . LEU A 1 233 ? -6.098 1.180 -0.276 1.00 98.12 233 LEU A N 1
ATOM 1846 C CA . LEU A 1 233 ? -4.916 1.588 0.472 1.00 98.12 233 LEU A CA 1
ATOM 1847 C C . LEU A 1 233 ? -4.588 0.541 1.533 1.00 98.12 233 LEU A C 1
ATOM 1849 O O . LEU A 1 233 ? -5.344 0.347 2.482 1.00 98.12 233 LEU A O 1
ATOM 1853 N N . ALA A 1 234 ? -3.434 -0.103 1.407 1.00 98.25 234 ALA A N 1
ATOM 1854 C CA . ALA A 1 234 ? -2.944 -1.059 2.391 1.00 98.25 234 ALA A CA 1
ATOM 1855 C C . ALA A 1 234 ? -1.612 -0.601 2.972 1.00 98.25 234 ALA A C 1
ATOM 1857 O O . ALA A 1 234 ? -0.641 -0.380 2.254 1.00 98.25 234 ALA A O 1
ATOM 1858 N N . LEU A 1 235 ? -1.581 -0.458 4.289 1.00 97.81 235 LEU A N 1
ATOM 1859 C CA . LEU A 1 235 ? -0.463 0.015 5.088 1.00 97.81 235 LEU A CA 1
ATOM 1860 C C . LEU A 1 235 ? -0.149 -1.064 6.126 1.00 97.81 235 LEU A C 1
ATOM 1862 O O . LEU A 1 235 ? -0.531 -0.955 7.289 1.00 97.81 235 LEU A O 1
ATOM 1866 N N . VAL A 1 236 ? 0.497 -2.139 5.686 1.00 97.69 236 VAL A N 1
ATOM 1867 C CA . VAL A 1 236 ? 0.642 -3.383 6.446 1.00 97.69 236 VAL A CA 1
ATOM 1868 C C . VAL A 1 236 ? 2.024 -3.471 7.080 1.00 97.69 236 VAL A C 1
ATOM 1870 O O . VAL A 1 236 ? 3.038 -3.397 6.385 1.00 97.69 236 VAL A O 1
ATOM 1873 N N . ASN A 1 237 ? 2.080 -3.679 8.397 1.00 96.69 237 ASN A N 1
ATOM 1874 C CA . ASN A 1 237 ? 3.340 -3.776 9.147 1.00 96.69 237 ASN A CA 1
ATOM 1875 C C . ASN A 1 237 ? 4.312 -2.610 8.846 1.00 96.69 237 ASN A C 1
ATOM 1877 O O . ASN A 1 237 ? 5.495 -2.821 8.587 1.00 96.69 237 ASN A O 1
ATOM 1881 N N . ILE A 1 238 ? 3.806 -1.376 8.817 1.00 96.31 238 ILE A N 1
ATOM 1882 C CA . ILE A 1 238 ? 4.603 -0.171 8.567 1.00 96.31 238 ILE A CA 1
ATOM 1883 C C . ILE A 1 238 ? 4.849 0.612 9.864 1.00 96.31 238 ILE A C 1
ATOM 1885 O O . ILE A 1 238 ? 4.257 0.354 10.913 1.00 96.31 238 ILE A O 1
ATOM 1889 N N . ASN A 1 239 ? 5.704 1.632 9.785 1.00 95.19 239 ASN A N 1
ATOM 1890 C CA . ASN A 1 239 ? 5.889 2.587 10.877 1.00 95.19 239 ASN A CA 1
ATOM 1891 C C . ASN A 1 239 ? 4.600 3.379 11.179 1.00 95.19 239 ASN A C 1
ATOM 1893 O O . ASN A 1 239 ? 3.758 3.532 10.295 1.00 95.19 239 ASN A O 1
ATOM 1897 N N . PRO A 1 240 ? 4.454 3.947 12.393 1.00 96.19 240 PRO A N 1
ATOM 1898 C CA . PRO A 1 240 ? 3.284 4.741 12.753 1.00 96.19 240 PRO A CA 1
ATOM 1899 C C . PRO A 1 240 ? 3.006 5.879 11.764 1.00 96.19 240 PRO A C 1
ATOM 1901 O O . PRO A 1 240 ? 3.862 6.733 11.524 1.00 96.19 240 PRO A O 1
ATOM 1904 N N . VAL A 1 241 ? 1.773 5.930 11.256 1.00 95.38 241 VAL A N 1
ATOM 1905 C CA . VAL A 1 241 ? 1.303 6.950 10.307 1.00 95.38 241 VAL A CA 1
ATOM 1906 C C . VAL A 1 241 ? 0.182 7.806 10.887 1.00 95.38 241 VAL A C 1
ATOM 1908 O O . VAL A 1 241 ? -0.467 7.476 11.881 1.00 95.38 241 VAL A O 1
ATOM 1911 N N . SER A 1 242 ? -0.039 8.956 10.258 1.00 94.69 242 SER A N 1
ATOM 1912 C CA . SER A 1 242 ? -1.026 9.939 10.687 1.00 94.69 242 SER A CA 1
ATOM 1913 C C . SER A 1 242 ? -2.368 9.733 9.977 1.00 94.69 242 SER A C 1
ATOM 1915 O O . SER A 1 242 ? -2.640 10.346 8.947 1.00 94.69 242 SER A O 1
ATOM 1917 N N . LEU A 1 243 ? -3.222 8.871 10.536 1.00 96.00 243 LEU A N 1
ATOM 1918 C CA . LEU A 1 243 ? -4.491 8.468 9.907 1.00 96.00 243 LEU A CA 1
ATOM 1919 C C . LEU A 1 243 ? -5.510 9.612 9.752 1.00 96.00 243 LEU A C 1
ATOM 1921 O O . LEU A 1 243 ? -6.351 9.574 8.861 1.00 96.00 243 LEU A O 1
ATOM 1925 N N . HIS A 1 244 ? -5.433 10.658 10.581 1.00 95.88 244 HIS A N 1
ATOM 1926 C CA . HIS A 1 244 ? -6.421 11.746 10.585 1.00 95.88 244 HIS A CA 1
ATOM 1927 C C . HIS A 1 244 ? -6.429 12.600 9.306 1.00 95.88 244 HIS A C 1
ATOM 1929 O O . HIS A 1 244 ? -7.402 13.308 9.061 1.00 95.88 244 HIS A O 1
ATOM 1935 N N . ARG A 1 245 ? -5.353 12.563 8.505 1.00 95.06 245 ARG A N 1
ATOM 1936 C CA . ARG A 1 245 ? -5.246 13.328 7.249 1.00 95.06 245 ARG A CA 1
ATOM 1937 C C . ARG A 1 245 ? -5.744 12.558 6.035 1.00 95.06 245 ARG A C 1
ATOM 1939 O O . ARG A 1 245 ? -6.215 13.174 5.088 1.00 95.06 245 ARG A O 1
ATOM 1946 N N . LEU A 1 246 ? -5.677 11.230 6.091 1.00 96.38 246 LEU A N 1
ATOM 1947 C CA . LEU A 1 246 ? -6.030 10.359 4.977 1.00 96.38 246 LEU A CA 1
ATOM 1948 C C . LEU A 1 246 ? -7.433 10.601 4.395 1.00 96.38 246 LEU A C 1
ATOM 1950 O O . LEU A 1 246 ? -7.504 10.658 3.174 1.00 96.38 246 LEU A O 1
ATOM 1954 N N . PRO A 1 247 ? -8.516 10.840 5.169 1.00 96.75 247 PRO A N 1
ATOM 1955 C CA . PRO A 1 247 ? -9.819 11.088 4.545 1.00 96.75 247 PRO A CA 1
ATOM 1956 C C . PRO A 1 247 ? -9.871 12.378 3.714 1.00 96.75 247 PRO A C 1
ATOM 1958 O O . PRO A 1 247 ? -10.721 12.499 2.840 1.00 96.75 247 PRO A O 1
ATOM 1961 N N . MET A 1 248 ? -8.983 13.345 3.975 1.00 96.00 248 MET A N 1
ATOM 1962 C CA . MET A 1 248 ? -8.883 14.560 3.160 1.00 96.00 248 MET A CA 1
ATOM 1963 C C . MET A 1 248 ? -8.018 14.343 1.917 1.00 96.00 248 MET A C 1
ATOM 1965 O O . MET A 1 248 ? -8.320 14.915 0.875 1.00 96.00 248 MET A O 1
ATOM 1969 N N . THR A 1 249 ? -6.949 13.546 2.023 1.00 96.06 249 THR A N 1
ATOM 1970 C CA . THR A 1 249 ? -6.044 13.288 0.893 1.00 96.06 249 THR A CA 1
ATOM 1971 C C . THR A 1 249 ? -6.613 12.257 -0.084 1.00 96.06 249 THR A C 1
ATOM 1973 O O . THR A 1 249 ? -6.530 12.440 -1.292 1.00 96.06 249 THR A O 1
ATOM 1976 N N . CYS A 1 250 ? -7.207 11.179 0.430 1.00 97.31 250 CYS A N 1
ATOM 1977 C CA . CYS A 1 250 ? -7.691 10.038 -0.345 1.00 97.31 250 CYS A CA 1
ATOM 1978 C C . CYS A 1 250 ? -9.180 9.791 -0.034 1.00 97.31 250 CYS A C 1
ATOM 1980 O O . CYS A 1 250 ? -9.522 8.822 0.648 1.00 97.31 250 CYS A O 1
ATOM 1982 N N . PRO A 1 251 ? -10.085 10.677 -0.490 1.00 97.25 251 PRO A N 1
ATOM 1983 C CA . PRO A 1 251 ? -11.509 10.608 -0.151 1.00 97.25 251 PRO A CA 1
ATOM 1984 C C . PRO A 1 251 ? -12.240 9.411 -0.784 1.00 97.25 251 PRO A C 1
ATOM 1986 O O . PRO A 1 251 ? -13.336 9.066 -0.343 1.00 97.25 251 PRO A O 1
ATOM 1989 N N . LEU A 1 252 ? -11.653 8.787 -1.812 1.00 97.56 252 LEU A N 1
ATOM 1990 C CA . LEU A 1 252 ? -12.249 7.692 -2.585 1.00 97.56 252 LEU A CA 1
ATOM 1991 C C . LEU A 1 252 ? -11.883 6.292 -2.077 1.00 97.56 252 LEU A C 1
ATOM 1993 O O . LEU A 1 252 ? -12.253 5.305 -2.704 1.00 97.56 252 LEU A O 1
ATOM 1997 N N . VAL A 1 253 ? -11.169 6.182 -0.957 1.00 98.25 253 VAL A N 1
ATOM 1998 C CA . VAL A 1 253 ? -10.734 4.880 -0.443 1.00 98.25 253 VAL A CA 1
ATOM 1999 C C . VAL A 1 253 ? -11.933 4.055 0.018 1.00 98.25 253 VAL A C 1
ATOM 2001 O O . VAL A 1 253 ? -12.627 4.409 0.974 1.00 98.25 253 VAL A O 1
ATOM 2004 N N . GLU A 1 254 ? -12.117 2.917 -0.640 1.00 98.12 254 GLU A N 1
ATOM 2005 C CA . GLU A 1 254 ? -13.107 1.889 -0.340 1.00 98.12 254 GLU A CA 1
ATOM 2006 C C . GLU A 1 254 ? -12.544 0.793 0.570 1.00 98.12 254 GLU A C 1
ATOM 2008 O O . GLU A 1 254 ? -13.263 0.255 1.416 1.00 98.12 254 GLU A O 1
ATOM 2013 N N . CYS A 1 255 ? -11.256 0.475 0.439 1.00 98.25 255 CYS A N 1
ATOM 2014 C CA . CYS A 1 255 ? -10.580 -0.526 1.255 1.00 98.25 255 CYS A CA 1
ATOM 2015 C C . CYS A 1 255 ? -9.351 0.076 1.939 1.00 98.25 255 CYS A C 1
ATOM 2017 O O . CYS A 1 255 ? -8.394 0.464 1.269 1.00 98.25 255 CYS A O 1
ATOM 2019 N N . LEU A 1 256 ? -9.365 0.111 3.274 1.00 98.31 256 LEU A N 1
ATOM 2020 C CA . LEU A 1 256 ? -8.229 0.518 4.098 1.00 98.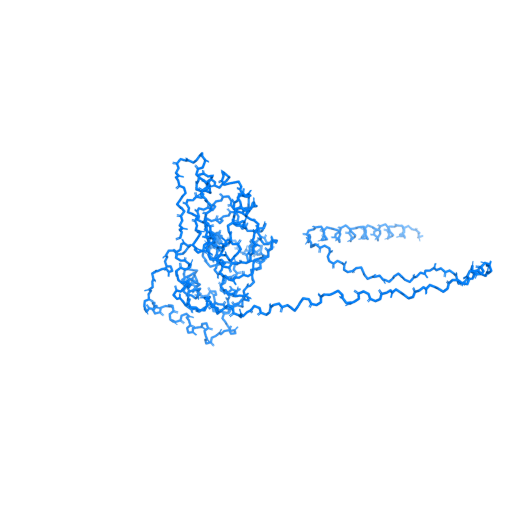31 256 LEU A CA 1
ATOM 2021 C C . LEU A 1 256 ? -7.725 -0.678 4.911 1.00 98.31 256 LEU A C 1
ATOM 2023 O O . LEU A 1 256 ? -8.405 -1.122 5.833 1.00 98.31 256 LEU A O 1
ATOM 2027 N N . ASP A 1 257 ? -6.532 -1.184 4.609 1.00 98.56 257 ASP A N 1
ATOM 2028 C CA . ASP A 1 257 ? -5.899 -2.256 5.386 1.00 98.56 257 ASP A CA 1
ATOM 2029 C C . ASP A 1 257 ? -4.789 -1.696 6.291 1.00 98.56 257 ASP A C 1
ATOM 2031 O O . ASP A 1 257 ? -3.794 -1.161 5.807 1.00 98.56 257 ASP A O 1
ATOM 2035 N N . LEU A 1 258 ? -4.958 -1.819 7.608 1.00 98.19 258 LEU A N 1
ATOM 2036 C CA . LEU A 1 258 ? -3.983 -1.458 8.645 1.00 98.19 258 LEU A CA 1
ATOM 2037 C C . LEU A 1 258 ? -3.495 -2.697 9.417 1.00 98.19 258 LEU A C 1
ATOM 2039 O O . LEU A 1 258 ? -3.035 -2.577 10.556 1.00 98.19 258 LEU A O 1
ATOM 2043 N N . SER A 1 259 ? -3.604 -3.886 8.824 1.00 98.06 259 SER A N 1
ATOM 2044 C CA . SER A 1 259 ? -3.236 -5.148 9.465 1.00 98.06 259 SER A CA 1
ATOM 2045 C C . SER A 1 259 ? -1.754 -5.212 9.868 1.00 98.06 259 SER A C 1
ATOM 2047 O O . SER A 1 259 ? -0.869 -4.623 9.243 1.00 98.06 259 SER A O 1
ATOM 2049 N N . TYR A 1 260 ? -1.482 -5.982 10.918 1.00 97.12 260 TYR A N 1
ATOM 2050 C CA . TYR A 1 260 ? -0.165 -6.358 11.437 1.00 97.12 260 TYR A CA 1
ATOM 2051 C C . TYR A 1 260 ? 0.745 -5.177 11.806 1.00 97.12 260 TYR A C 1
ATOM 2053 O O . TYR A 1 260 ? 1.966 -5.312 11.844 1.00 97.12 260 TYR A O 1
ATOM 2061 N N . ASN A 1 261 ? 0.176 -4.006 12.092 1.00 97.19 261 ASN A N 1
ATOM 2062 C CA . ASN A 1 261 ? 0.934 -2.849 12.555 1.00 97.19 261 ASN A CA 1
ATOM 2063 C C . ASN A 1 261 ? 1.249 -2.961 14.051 1.00 97.19 261 ASN A C 1
ATOM 2065 O O . ASN A 1 261 ? 0.351 -2.881 14.889 1.00 97.19 261 ASN A O 1
ATOM 2069 N N . ALA A 1 262 ? 2.537 -3.063 14.398 1.00 95.94 262 ALA A N 1
ATOM 2070 C CA . ALA A 1 262 ? 2.993 -3.191 15.788 1.00 95.94 262 ALA A CA 1
ATOM 2071 C C . ALA A 1 262 ? 2.512 -2.041 16.699 1.00 95.94 262 ALA A C 1
ATOM 2073 O O . ALA A 1 262 ? 2.241 -2.243 17.880 1.00 95.94 262 ALA A O 1
ATOM 2074 N N . TRP A 1 263 ? 2.340 -0.840 16.140 1.00 96.19 263 TRP A N 1
ATOM 2075 C CA . TRP A 1 263 ? 1.861 0.351 16.849 1.00 96.19 263 TRP A CA 1
ATOM 2076 C C . TRP A 1 263 ? 0.347 0.370 17.121 1.00 96.19 263 TRP A C 1
ATOM 2078 O O . TRP A 1 263 ? -0.145 1.324 17.720 1.00 96.19 263 TRP A O 1
ATOM 2088 N N . LEU A 1 264 ? -0.378 -0.671 16.703 1.00 97.12 264 LEU A N 1
ATOM 2089 C CA . LEU A 1 264 ? -1.794 -0.905 17.005 1.00 97.12 264 LEU A CA 1
ATOM 2090 C C . LEU A 1 264 ? -2.021 -2.160 17.860 1.00 97.12 264 LEU A C 1
ATOM 2092 O O . LEU A 1 264 ? -3.164 -2.546 18.072 1.00 97.12 264 LEU A O 1
ATOM 2096 N N . VAL A 1 265 ? -0.969 -2.839 18.328 1.00 96.44 265 VAL A N 1
ATOM 2097 C CA . VAL A 1 265 ? -1.117 -4.075 19.122 1.00 96.44 265 VAL A CA 1
ATOM 2098 C C . VAL A 1 265 ? -1.538 -3.777 20.565 1.00 96.44 265 VAL A C 1
ATOM 2100 O O . VAL A 1 265 ? -2.257 -4.565 21.172 1.00 96.44 265 VAL A O 1
ATOM 2103 N N . GLY A 1 266 ? -1.102 -2.645 21.124 1.00 96.44 266 GLY A N 1
ATOM 2104 C CA . GLY A 1 266 ? -1.458 -2.226 22.478 1.00 96.44 266 GLY A CA 1
ATOM 2105 C C . GLY A 1 266 ? -2.800 -1.497 22.534 1.00 96.44 266 GLY A C 1
ATOM 2106 O O . GLY A 1 266 ? -3.112 -0.684 21.667 1.00 96.44 266 GLY A O 1
ATOM 2107 N N . GLU A 1 267 ? -3.596 -1.775 23.569 1.00 97.25 267 GLU A N 1
ATOM 2108 C CA . GLU A 1 267 ? -4.930 -1.188 23.759 1.00 97.25 267 GLU A CA 1
ATOM 2109 C C . GLU A 1 267 ? -4.901 0.344 23.815 1.00 97.25 267 GLU A C 1
ATOM 2111 O O . GLU A 1 267 ? -5.677 1.005 23.125 1.00 97.25 267 GLU A O 1
ATOM 2116 N N . LYS A 1 268 ? -3.978 0.917 24.599 1.00 96.81 268 LYS A N 1
ATOM 2117 C CA . LYS A 1 268 ? -3.877 2.372 24.780 1.00 96.81 268 LYS A CA 1
ATOM 2118 C C . LYS A 1 268 ? -3.454 3.063 23.490 1.00 96.81 268 LYS A C 1
ATOM 2120 O O . LYS A 1 268 ? -4.040 4.072 23.103 1.00 96.81 268 LYS A O 1
ATOM 2125 N N . GLU A 1 269 ? -2.450 2.511 22.817 1.00 96.06 269 GLU A N 1
ATOM 2126 C CA . GLU A 1 269 ? -1.927 3.031 21.560 1.00 96.06 269 GLU A CA 1
ATOM 2127 C C . GLU A 1 269 ? -2.982 2.945 20.453 1.00 96.06 269 GLU A C 1
ATOM 2129 O O . GLU A 1 269 ? -3.193 3.917 19.724 1.00 96.06 269 GLU A O 1
ATOM 2134 N N . ALA A 1 270 ? -3.690 1.817 20.359 1.00 96.94 270 ALA A N 1
ATOM 2135 C CA . ALA A 1 270 ? -4.767 1.619 19.400 1.00 96.94 270 ALA A CA 1
ATOM 2136 C C . ALA A 1 270 ? -5.929 2.592 19.638 1.00 96.94 270 ALA A C 1
ATOM 2138 O O . ALA A 1 270 ? -6.347 3.259 18.693 1.00 96.94 270 ALA A O 1
ATOM 2139 N N . GLN A 1 271 ? -6.406 2.744 20.880 1.00 96.56 271 GLN A N 1
ATOM 2140 C CA . GLN A 1 271 ? -7.454 3.715 21.229 1.00 96.56 271 GLN A CA 1
ATOM 2141 C C . GLN A 1 271 ? -7.043 5.147 20.863 1.00 96.56 271 GLN A C 1
ATOM 2143 O O . GLN A 1 271 ? -7.801 5.870 20.216 1.00 96.56 271 GLN A O 1
ATOM 2148 N N . GLU A 1 272 ? -5.816 5.556 21.199 1.00 96.62 272 GLU A N 1
ATOM 2149 C CA . GLU A 1 272 ? -5.332 6.902 20.890 1.00 96.62 272 GLU A CA 1
ATOM 2150 C C . GLU A 1 272 ? -5.216 7.143 19.374 1.00 96.62 272 GLU A C 1
ATOM 2152 O O . GLU A 1 272 ? -5.504 8.237 18.881 1.00 96.62 272 GLU A O 1
ATOM 2157 N N . ARG A 1 273 ? -4.758 6.146 18.611 1.00 96.50 273 ARG A N 1
ATOM 2158 C CA . ARG A 1 273 ? -4.480 6.294 17.174 1.00 96.50 273 ARG A CA 1
ATOM 2159 C C . ARG A 1 273 ? -5.716 6.118 16.304 1.00 96.50 273 ARG A C 1
ATOM 2161 O O . ARG A 1 273 ? -5.842 6.848 15.323 1.00 96.50 273 ARG A O 1
ATOM 2168 N N . LEU A 1 274 ? -6.610 5.200 16.661 1.00 97.25 274 LEU A N 1
ATOM 2169 C CA . LEU A 1 274 ? -7.849 4.913 15.933 1.00 97.25 274 LEU A CA 1
ATOM 2170 C C . LEU A 1 274 ? -9.019 5.796 16.389 1.00 97.25 274 LEU A C 1
ATOM 2172 O O . LEU A 1 274 ? -9.960 5.967 15.622 1.00 97.25 274 LEU A O 1
ATOM 2176 N N . GLY A 1 275 ? -8.952 6.416 17.573 1.00 96.44 275 GLY A N 1
ATOM 2177 C CA . GLY A 1 275 ? -9.958 7.382 18.036 1.00 96.44 275 GLY A CA 1
ATOM 2178 C C . GLY A 1 275 ? -9.784 8.803 17.478 1.00 96.44 275 GLY A C 1
ATOM 2179 O O . GLY A 1 275 ? -10.713 9.603 17.511 1.00 96.44 275 GLY A O 1
ATOM 2180 N N . LYS A 1 276 ? -8.600 9.145 16.948 1.00 95.25 276 LYS A N 1
ATOM 2181 C CA . LYS A 1 276 ? -8.315 10.474 16.365 1.00 95.25 276 LYS A CA 1
ATOM 2182 C C . LYS A 1 276 ? -8.974 10.732 14.999 1.00 95.25 276 LYS A C 1
ATOM 2184 O O . LYS A 1 276 ? -9.399 11.866 14.766 1.00 95.25 276 LYS A O 1
ATOM 2189 N N . PRO A 1 277 ? -8.987 9.780 14.047 1.00 95.38 277 PRO A N 1
ATOM 2190 C CA . PRO A 1 277 ? -9.598 9.989 12.741 1.00 95.38 277 PRO A CA 1
ATOM 2191 C C . PRO A 1 277 ? -11.108 10.202 12.846 1.00 95.38 277 PRO A C 1
ATOM 2193 O O . PRO A 1 277 ? -11.803 9.496 13.567 1.00 95.38 277 PRO A O 1
ATOM 2196 N N . GLN A 1 278 ? -11.633 11.147 12.068 1.00 96.38 278 GLN A N 1
ATOM 2197 C CA . GLN A 1 278 ? -13.078 11.319 11.919 1.00 96.38 278 GLN A CA 1
ATOM 2198 C C . GLN A 1 278 ? -13.599 10.299 10.900 1.00 96.38 278 GLN A C 1
ATOM 2200 O O . GLN A 1 278 ? -13.627 10.576 9.700 1.00 96.38 278 GLN A O 1
ATOM 2205 N N . TRP A 1 279 ? -13.984 9.109 11.369 1.00 97.44 279 TRP A N 1
ATOM 2206 C CA . TRP A 1 279 ? -14.445 8.003 10.515 1.00 97.44 279 TRP A CA 1
ATOM 2207 C C . TRP A 1 279 ? -15.678 8.337 9.666 1.00 97.44 279 TRP A C 1
ATOM 2209 O O . TRP A 1 279 ? -15.850 7.785 8.579 1.00 97.44 279 TRP A O 1
ATOM 2219 N N . SER A 1 280 ? -16.480 9.310 10.100 1.00 96.31 280 SER A N 1
ATOM 2220 C CA . SER A 1 280 ? -17.619 9.845 9.347 1.00 96.31 280 SER A CA 1
ATOM 2221 C C . SER A 1 280 ? -17.237 10.521 8.024 1.00 96.31 280 SER A C 1
ATOM 2223 O O . SER A 1 280 ? -18.085 10.628 7.145 1.00 96.31 280 SER A O 1
ATOM 2225 N N . ARG A 1 281 ? -15.976 10.952 7.848 1.00 96.81 281 ARG A N 1
ATOM 2226 C CA . ARG A 1 281 ? -15.488 11.561 6.593 1.00 96.81 281 ARG A CA 1
ATOM 2227 C C . ARG A 1 281 ? -15.138 10.545 5.507 1.00 96.81 281 ARG A C 1
ATOM 2229 O O . ARG A 1 281 ? -14.945 10.919 4.357 1.00 96.81 281 ARG A O 1
ATOM 2236 N N . TRP A 1 282 ? -15.024 9.267 5.855 1.00 97.12 282 TRP A N 1
ATOM 2237 C CA . TRP A 1 282 ? -14.631 8.216 4.918 1.00 97.12 282 TRP A CA 1
ATOM 2238 C C . TRP A 1 282 ? -15.839 7.661 4.160 1.00 97.12 282 TRP A C 1
ATOM 2240 O O . TRP A 1 282 ? -16.172 6.486 4.301 1.00 97.12 282 TRP A O 1
ATOM 2250 N N . HIS A 1 283 ? -16.524 8.501 3.389 1.00 96.25 283 HIS A N 1
ATOM 2251 C CA . HIS A 1 283 ? -17.829 8.171 2.804 1.00 96.25 283 HIS A CA 1
ATOM 2252 C C . HIS A 1 283 ? -17.823 6.927 1.903 1.00 96.25 283 HIS A C 1
ATOM 2254 O O . HIS A 1 283 ? -18.825 6.225 1.854 1.00 96.25 283 HIS A O 1
ATOM 2260 N N . GLN A 1 284 ? -16.701 6.640 1.236 1.00 97.75 284 GLN A N 1
ATOM 2261 C CA . GLN A 1 284 ? -16.567 5.487 0.341 1.00 97.75 284 GLN A CA 1
ATOM 2262 C C . GLN A 1 284 ? -16.038 4.224 1.028 1.00 97.75 284 GLN A C 1
ATOM 2264 O O . GLN A 1 284 ? -16.074 3.156 0.429 1.00 97.75 284 GLN A O 1
ATOM 2269 N N . LEU A 1 285 ? -15.575 4.310 2.281 1.00 98.31 285 LEU A N 1
ATOM 2270 C CA . LEU A 1 285 ? -14.951 3.178 2.965 1.00 98.31 285 LEU A CA 1
ATOM 2271 C C . LEU A 1 285 ? -15.961 2.044 3.172 1.00 98.31 285 LEU A C 1
ATOM 2273 O O . LEU A 1 285 ? -16.970 2.228 3.843 1.00 98.31 285 LEU A O 1
ATOM 2277 N N . ARG A 1 286 ? -15.663 0.869 2.623 1.00 98.06 286 ARG A N 1
ATOM 2278 C CA . ARG A 1 286 ? -16.463 -0.360 2.721 1.00 98.06 286 ARG A CA 1
ATOM 2279 C C . ARG A 1 286 ? -15.776 -1.422 3.560 1.00 98.06 286 ARG A C 1
ATOM 2281 O O . ARG A 1 286 ? -16.449 -2.200 4.226 1.00 98.06 286 ARG A O 1
ATOM 2288 N N . THR A 1 287 ? -14.445 -1.452 3.540 1.00 98.25 287 THR A N 1
ATOM 2289 C CA . THR A 1 287 ? -13.656 -2.486 4.212 1.00 98.25 287 THR A CA 1
ATOM 2290 C C . THR A 1 287 ? -12.530 -1.867 5.030 1.00 98.25 287 THR A C 1
ATOM 2292 O O . THR A 1 287 ? -11.750 -1.068 4.513 1.00 98.25 287 THR A O 1
ATOM 2295 N N . LEU A 1 288 ? -12.432 -2.262 6.302 1.00 98.38 288 LEU A N 1
ATOM 2296 C CA . LEU A 1 288 ? -11.366 -1.865 7.221 1.00 98.38 288 LEU A CA 1
ATOM 2297 C C . LEU A 1 288 ? -10.643 -3.114 7.747 1.00 98.38 288 LEU A C 1
ATOM 2299 O O . LEU A 1 288 ? -11.223 -3.902 8.493 1.00 98.38 288 LEU A O 1
ATOM 2303 N N . GLY A 1 289 ? -9.383 -3.300 7.359 1.00 98.25 289 GLY A N 1
ATOM 2304 C CA . GLY A 1 289 ? -8.530 -4.400 7.814 1.00 98.25 289 GLY A CA 1
ATOM 2305 C C . GLY A 1 289 ? -7.750 -4.041 9.075 1.00 98.25 289 GLY A C 1
ATOM 2306 O O . GLY A 1 289 ? -7.033 -3.043 9.094 1.00 98.25 289 GLY A O 1
ATOM 2307 N N . LEU A 1 290 ? -7.876 -4.852 10.126 1.00 98.06 290 LEU A N 1
ATOM 2308 C CA . LEU A 1 290 ? -7.198 -4.681 11.418 1.00 98.06 290 LEU A CA 1
ATOM 2309 C C . LEU A 1 290 ? -6.638 -6.015 11.939 1.00 98.06 290 LEU A C 1
ATOM 2311 O O . LEU A 1 290 ? -6.629 -6.266 13.146 1.00 98.06 290 LEU A O 1
ATOM 2315 N N . ARG A 1 291 ? -6.177 -6.891 11.038 1.00 97.75 291 ARG A N 1
ATOM 2316 C CA . ARG A 1 291 ? -5.707 -8.227 11.423 1.00 97.75 291 ARG A CA 1
ATOM 2317 C C . ARG A 1 291 ? -4.473 -8.152 12.293 1.00 97.75 291 ARG A C 1
ATOM 2319 O O . ARG A 1 291 ? -3.549 -7.408 11.987 1.00 97.75 291 ARG A O 1
ATOM 2326 N N . GLY A 1 292 ? -4.442 -8.915 13.380 1.00 95.94 292 GLY A N 1
ATOM 2327 C CA . GLY A 1 292 ? -3.316 -8.889 14.320 1.00 95.94 292 GLY A CA 1
ATOM 2328 C C . GLY A 1 292 ? -3.122 -7.549 15.049 1.00 95.94 292 GLY A C 1
ATOM 2329 O O . GLY A 1 292 ? -2.061 -7.328 15.629 1.00 95.94 292 GLY A O 1
ATOM 2330 N N . CYS A 1 293 ? -4.119 -6.660 15.026 1.00 97.56 293 CYS A N 1
ATOM 2331 C CA . CYS A 1 293 ? -4.145 -5.413 15.788 1.00 97.56 293 CYS A CA 1
ATOM 2332 C C . CYS A 1 293 ? -5.193 -5.488 16.910 1.00 97.56 293 CYS A C 1
ATOM 2334 O O . CYS A 1 293 ? -6.125 -6.292 16.862 1.00 97.56 293 CYS A O 1
ATOM 2336 N N . TYR A 1 294 ? -5.062 -4.632 17.923 1.00 97.94 294 TY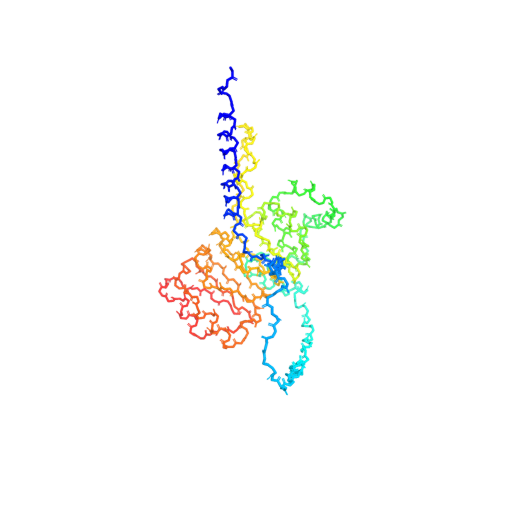R A N 1
ATOM 2337 C CA . TYR A 1 294 ? -6.107 -4.441 18.922 1.00 97.94 294 TYR A CA 1
ATOM 2338 C C . TYR A 1 294 ? -7.240 -3.596 18.328 1.00 97.94 294 TYR A C 1
ATOM 2340 O O . TYR A 1 294 ? -7.002 -2.547 17.727 1.00 97.94 294 TYR A O 1
ATOM 2348 N N . ILE A 1 295 ? -8.481 -4.046 18.518 1.00 97.94 295 ILE A N 1
ATOM 2349 C CA . ILE A 1 295 ? -9.684 -3.384 18.005 1.00 97.94 295 ILE A CA 1
ATOM 2350 C C . ILE A 1 295 ? -10.494 -2.870 19.199 1.00 97.94 295 ILE A C 1
ATOM 2352 O O . ILE A 1 295 ? -11.103 -3.683 19.900 1.00 97.94 295 ILE A O 1
ATOM 2356 N N . PRO A 1 296 ? -10.524 -1.545 19.437 1.00 97.56 296 PRO A N 1
ATOM 2357 C CA . PRO A 1 296 ? -11.368 -0.953 20.468 1.00 97.56 296 PRO A CA 1
ATOM 2358 C C . PRO A 1 296 ? -12.850 -1.293 20.253 1.00 97.56 296 PRO A C 1
ATOM 2360 O O . PRO A 1 296 ? -13.331 -1.332 19.118 1.00 97.56 296 PRO A O 1
ATOM 2363 N N . ALA A 1 297 ? -13.584 -1.544 21.338 1.00 96.06 297 ALA A N 1
ATOM 2364 C CA . ALA A 1 297 ? -14.991 -1.950 21.266 1.00 96.06 297 ALA A CA 1
ATOM 2365 C C . ALA A 1 297 ? -15.904 -0.852 20.685 1.00 96.06 297 ALA A C 1
ATOM 2367 O O . ALA A 1 297 ? -16.882 -1.145 19.999 1.00 96.06 297 ALA A O 1
ATOM 2368 N N . ASP A 1 298 ? -15.561 0.408 20.935 1.00 97.38 298 ASP A N 1
ATOM 2369 C CA . ASP A 1 298 ? -16.241 1.605 20.440 1.00 97.38 298 ASP A CA 1
ATOM 2370 C C . ASP A 1 298 ? -15.934 1.911 18.967 1.00 97.38 298 ASP A C 1
ATOM 2372 O O . ASP A 1 298 ? -16.744 2.552 18.297 1.00 97.38 298 ASP A O 1
ATOM 2376 N N . LEU A 1 299 ? -14.819 1.401 18.425 1.00 97.69 299 LEU A N 1
ATOM 2377 C CA . LEU A 1 299 ? -14.403 1.674 17.047 1.00 97.69 299 LEU A CA 1
ATOM 2378 C C . LEU A 1 299 ? -15.468 1.260 16.028 1.00 97.69 299 LEU A C 1
ATOM 2380 O O . LEU A 1 299 ? -15.731 2.002 15.090 1.00 97.69 299 LEU A O 1
ATOM 2384 N N . ILE A 1 300 ? -16.090 0.092 16.203 1.00 97.38 300 ILE A N 1
ATOM 2385 C CA . ILE A 1 300 ? -17.097 -0.416 15.256 1.00 97.38 300 ILE A CA 1
ATOM 2386 C C . ILE A 1 300 ? -18.315 0.518 15.218 1.00 97.38 300 ILE A C 1
ATOM 2388 O O . ILE A 1 300 ? -18.837 0.812 14.143 1.00 97.38 300 ILE A O 1
ATOM 2392 N N . LEU A 1 301 ? -18.734 1.024 16.383 1.00 97.50 301 LEU A N 1
ATOM 2393 C CA . LEU A 1 301 ? -19.841 1.973 16.484 1.00 97.50 301 LEU A CA 1
ATOM 2394 C C . LEU A 1 301 ? -19.481 3.315 15.839 1.00 97.50 301 LEU A C 1
ATOM 2396 O O . LEU A 1 301 ? -20.285 3.864 15.093 1.00 97.50 301 LEU A O 1
ATOM 2400 N N . GLU A 1 302 ? -18.274 3.829 16.085 1.00 97.69 302 GLU A N 1
ATOM 2401 C CA . GLU A 1 302 ? -17.829 5.111 15.526 1.00 97.69 302 GLU A CA 1
ATOM 2402 C C . GLU A 1 302 ? -17.579 5.045 14.012 1.00 97.69 302 GLU A C 1
ATOM 2404 O O . GLU A 1 302 ? -17.916 5.991 13.298 1.00 97.69 302 GLU A O 1
ATOM 2409 N N . VAL A 1 303 ? -17.054 3.930 13.492 1.00 97.62 303 VAL A N 1
ATOM 2410 C CA . VAL A 1 303 ? -16.842 3.731 12.049 1.00 97.62 303 VAL A CA 1
ATOM 2411 C C . VAL A 1 303 ? -18.169 3.719 11.287 1.00 97.62 303 VAL A C 1
ATOM 2413 O O . VAL A 1 303 ? -18.259 4.338 10.224 1.00 97.62 303 VAL A O 1
ATOM 2416 N N . ASN A 1 304 ? -19.201 3.080 11.844 1.00 98.00 304 ASN A N 1
ATOM 2417 C CA . ASN A 1 304 ? -20.519 2.938 11.210 1.00 98.00 304 ASN A CA 1
ATOM 2418 C C . ASN A 1 304 ? -21.505 4.063 11.549 1.00 98.00 304 ASN A C 1
ATOM 2420 O O . ASN A 1 304 ? -22.628 4.100 11.045 1.00 98.00 304 ASN A O 1
ATOM 2424 N N . LYS A 1 305 ? -21.092 5.030 12.369 1.00 97.44 305 LYS A N 1
ATOM 2425 C CA . LYS A 1 305 ? -21.942 6.135 12.806 1.00 97.44 305 LYS A CA 1
ATOM 2426 C C . LYS A 1 305 ? -22.440 6.971 11.625 1.00 97.44 305 LYS A C 1
ATOM 2428 O O . LYS A 1 305 ? -21.671 7.681 10.979 1.00 97.44 305 LYS A O 1
ATOM 2433 N N . GLY A 1 306 ? -23.751 6.924 11.387 1.00 95.69 306 GLY A N 1
ATOM 2434 C CA . GLY A 1 306 ? -24.420 7.697 10.337 1.00 95.69 306 GLY A CA 1
ATOM 2435 C C . GLY A 1 306 ? -24.272 7.128 8.923 1.00 95.69 306 GLY A C 1
ATOM 2436 O O . GLY A 1 306 ? -24.614 7.822 7.966 1.00 95.69 306 GLY A O 1
ATOM 2437 N N . ARG A 1 307 ? -23.770 5.895 8.773 1.00 96.62 307 ARG A N 1
ATOM 2438 C CA . ARG A 1 307 ? -23.716 5.196 7.484 1.00 96.62 307 ARG A CA 1
ATOM 2439 C C . ARG A 1 307 ? -24.986 4.390 7.246 1.00 96.62 307 ARG A C 1
ATOM 2441 O O . ARG A 1 307 ? -25.661 3.988 8.188 1.00 96.62 307 ARG A O 1
ATOM 2448 N N . TRP A 1 308 ? -25.309 4.197 5.973 1.00 95.31 308 TRP A N 1
ATOM 2449 C CA . TRP A 1 308 ? -26.410 3.330 5.549 1.00 95.31 308 TRP A CA 1
ATOM 2450 C C . TRP A 1 308 ? -25.919 1.899 5.341 1.00 95.31 308 TRP A C 1
ATOM 2452 O O . TRP A 1 308 ? -26.586 0.960 5.760 1.00 95.31 308 TRP A O 1
ATOM 2462 N N . ASP A 1 309 ? -24.729 1.765 4.755 1.00 97.31 309 ASP A N 1
ATOM 2463 C CA . ASP A 1 309 ? -24.024 0.500 4.607 1.00 97.31 309 ASP A CA 1
ATOM 2464 C C . ASP A 1 309 ? -22.923 0.398 5.666 1.00 97.31 309 ASP A C 1
ATOM 2466 O O . ASP A 1 309 ? -22.055 1.275 5.773 1.00 97.31 309 ASP A O 1
ATOM 2470 N N . ASP A 1 310 ? -22.957 -0.680 6.446 1.00 97.94 310 ASP A N 1
ATOM 2471 C CA . ASP A 1 310 ? -21.943 -0.948 7.460 1.00 97.94 310 ASP A CA 1
ATOM 2472 C C . ASP A 1 310 ? -20.585 -1.259 6.813 1.00 97.94 310 ASP A C 1
ATOM 2474 O O . ASP A 1 310 ? -20.463 -2.069 5.890 1.00 97.94 310 ASP A O 1
ATOM 2478 N N . VAL A 1 311 ? -19.528 -0.656 7.355 1.00 98.00 311 VAL A N 1
ATOM 2479 C CA . VAL A 1 311 ? -18.141 -0.976 7.019 1.00 98.00 311 VAL A CA 1
ATOM 2480 C C . VAL A 1 311 ? -17.803 -2.355 7.567 1.00 98.00 311 VAL A C 1
ATOM 2482 O O . VAL A 1 311 ? -17.890 -2.623 8.770 1.00 98.00 311 VAL A O 1
ATOM 2485 N N . ARG A 1 312 ? -17.332 -3.232 6.683 1.00 98.12 312 ARG A N 1
ATOM 2486 C CA . ARG A 1 312 ? -16.839 -4.557 7.040 1.00 98.12 312 ARG A CA 1
ATOM 2487 C C . ARG A 1 312 ? -15.477 -4.441 7.722 1.00 98.12 312 ARG A C 1
ATOM 2489 O O . ARG A 1 312 ? -14.465 -4.192 7.068 1.00 98.12 312 ARG A O 1
ATOM 2496 N N . VAL A 1 313 ? -15.443 -4.682 9.030 1.00 97.81 313 VAL A N 1
ATOM 2497 C CA . VAL A 1 313 ? -14.195 -4.755 9.804 1.00 97.81 313 VAL A CA 1
ATOM 2498 C C . VAL A 1 313 ? -13.652 -6.185 9.779 1.00 97.81 313 VAL A C 1
ATOM 2500 O O . VAL A 1 313 ? -14.280 -7.101 10.314 1.00 97.81 313 VAL A O 1
ATOM 2503 N N . VAL A 1 314 ? -12.487 -6.383 9.160 1.00 97.81 314 VAL A N 1
ATOM 2504 C CA . VAL A 1 314 ? -11.783 -7.674 9.096 1.00 97.81 314 VAL A CA 1
ATOM 2505 C C . VAL A 1 314 ? -10.747 -7.734 10.216 1.00 97.81 314 VAL A C 1
ATOM 2507 O O . VAL A 1 314 ? -9.909 -6.840 10.332 1.00 97.81 314 VAL A O 1
ATOM 2510 N N . LYS A 1 315 ? -10.834 -8.778 11.043 1.00 95.62 315 LYS A N 1
ATOM 2511 C CA . LYS A 1 315 ? -10.019 -8.994 12.248 1.00 95.62 315 LYS A CA 1
ATOM 2512 C C . LYS A 1 315 ? -9.001 -10.100 12.050 1.00 95.62 315 LYS A C 1
ATOM 2514 O O . LYS A 1 315 ? -9.278 -10.977 11.204 1.00 95.62 315 LYS A O 1
#

Radius of gyration: 28.49 Å; chains: 1; bounding box: 68×85×78 Å